Protein 6AHT (pdb70)

Structure (mmCIF, N/CA/C/O backbone):
data_6AHT
#
_entry.id   6AHT
#
_cell.length_a   47.242
_cell.length_b   73.442
_cell.length_c   73.729
_cell.angle_alpha   90.000
_cell.angle_beta   90.000
_cell.angle_gamma   90.000
#
_symmetry.space_group_name_H-M   'P 21 21 21'
#
loop_
_entity.id
_entity.type
_entity.pdbx_description
1 polymer 'Conserved hypothetical plasmid protein'
2 polymer 'Conserved hypothetical plasmid protein'
3 water water
#
loop_
_atom_site.group_PDB
_atom_site.id
_atom_site.type_symbol
_atom_site.label_atom_id
_atom_site.label_alt_id
_atom_site.label_comp_id
_atom_site.label_asym_id
_atom_site.label_entity_id
_atom_site.label_seq_id
_atom_site.pdbx_PDB_ins_code
_atom_site.Cartn_x
_atom_site.Cartn_y
_atom_site.Cartn_z
_atom_site.occupancy
_atom_site.B_iso_or_equiv
_atom_site.auth_seq_id
_atom_site.auth_comp_id
_atom_site.auth_asym_id
_atom_site.auth_atom_id
_atom_site.pdbx_PDB_model_num
ATOM 1 N N . LEU A 1 1 ? 5.652 27.397 40.449 1.00 44.31 1 LEU A N 1
ATOM 2 C CA . LEU A 1 1 ? 4.493 26.483 40.214 1.00 42.89 1 LEU A CA 1
ATOM 3 C C . LEU A 1 1 ? 4.344 26.155 38.726 1.00 39.62 1 LEU A C 1
ATOM 4 O O . LEU A 1 1 ? 4.225 24.983 38.367 1.00 40.90 1 LEU A O 1
ATOM 9 N N . SER A 1 2 ? 4.347 27.174 3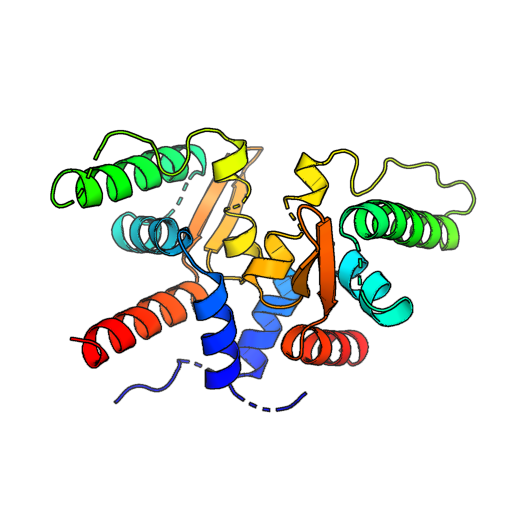7.869 1.00 34.09 2 SER A N 1
ATOM 10 C CA . SER A 1 2 ? 4.258 26.959 36.414 1.00 29.31 2 SER A CA 1
ATOM 11 C C . SER A 1 2 ? 5.117 27.942 35.678 1.00 24.45 2 SER A C 1
ATOM 12 O O . SER A 1 2 ? 4.973 29.155 35.839 1.00 23.83 2 SER A O 1
ATOM 15 N N . ASN A 1 3 ? 6.012 27.426 34.858 1.00 20.32 3 ASN A N 1
ATOM 16 C CA . ASN A 1 3 ? 6.883 28.295 34.081 1.00 18.17 3 ASN A CA 1
ATOM 17 C C . ASN A 1 3 ? 6.102 28.906 32.902 1.00 19.99 3 ASN A C 1
ATOM 18 O O . ASN A 1 3 ? 5.005 28.433 32.549 1.00 19.36 3 ASN A O 1
ATOM 23 N N . ILE A 1 4 ? 6.655 29.952 32.292 1.00 17.62 4 ILE A N 1
ATOM 24 C CA . ILE A 1 4 ? 6.028 30.521 31.120 1.00 14.08 4 ILE A CA 1
ATOM 25 C C . ILE A 1 4 ? 6.205 29.389 30.125 1.00 13.95 4 ILE A C 1
ATOM 26 O O . ILE A 1 4 ? 7.309 28.876 29.949 1.00 14.39 4 ILE A O 1
ATOM 31 N N . SER A 1 5 ? 5.113 29.000 29.486 1.00 13.07 5 SER A N 1
ATOM 32 C CA . SER A 1 5 ? 5.106 27.857 28.598 1.00 11.54 5 SER A CA 1
ATOM 33 C C . SER A 1 5 ? 5.680 27.976 27.201 1.00 11.03 5 SER A C 1
ATOM 34 O O . SER A 1 5 ? 5.458 27.083 26.382 1.00 12.37 5 SER A O 1
ATOM 45 N N . SER A 1 7 ? 9.399 29.347 25.106 1.00 10.82 7 SER A N 1
ATOM 46 C CA . SER A 1 7 ? 10.789 29.791 25.286 1.00 13.55 7 SER A CA 1
ATOM 47 C C . SER A 1 7 ? 10.99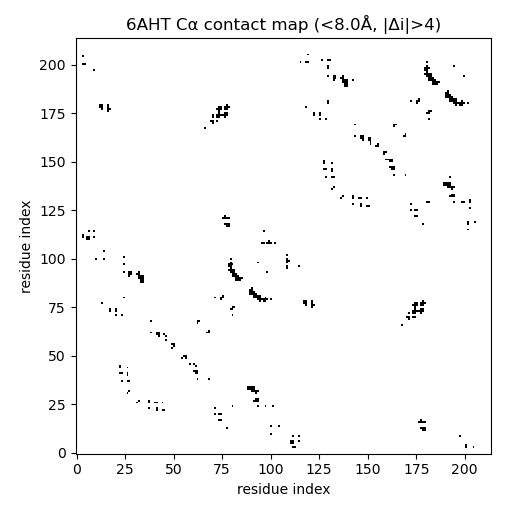3 31.199 24.736 1.00 15.43 7 SER A C 1
ATOM 48 O O . SER A 1 7 ? 10.141 31.711 24.000 1.00 14.92 7 SER A O 1
ATOM 51 N N . SER A 1 8 ? 12.116 31.823 25.091 1.00 15.21 8 SER A N 1
ATOM 52 C CA . SER A 1 8 ? 12.385 33.163 24.599 1.00 16.43 8 SER A CA 1
ATOM 53 C C . SER A 1 8 ? 12.444 33.154 23.081 1.00 14.83 8 SER A C 1
ATOM 54 O O . SER A 1 8 ? 11.859 34.016 22.439 1.00 16.49 8 SER A O 1
ATOM 57 N N . SER A 1 9 ? 13.083 32.172 22.472 1.00 14.14 9 SER A N 1
ATOM 58 C CA . SER A 1 9 ? 13.124 32.200 21.018 1.00 15.98 9 SER A CA 1
ATOM 59 C C . SER A 1 9 ? 11.762 31.875 20.356 1.00 16.44 9 SER A C 1
ATOM 60 O O . SER A 1 9 ? 11.467 32.374 19.265 1.00 14.45 9 SER A O 1
ATOM 63 N N . GLU A 1 10 ? 10.931 31.063 21.007 1.00 12.73 10 GLU A N 1
ATOM 64 C CA . GLU A 1 10 ? 9.612 30.744 20.472 1.00 13.29 10 GLU A CA 1
ATOM 65 C C . GLU A 1 10 ? 8.783 32.025 20.503 1.00 12.07 10 GLU A C 1
ATOM 66 O O . GLU A 1 10 ? 7.999 32.273 19.592 1.00 11.78 10 GLU A O 1
ATOM 72 N N . ILE A 1 11 ? 8.938 32.827 21.552 1.00 10.19 11 ILE A N 1
ATOM 73 C CA . ILE A 1 11 ? 8.151 34.069 21.666 1.00 11.49 11 ILE A CA 1
ATOM 74 C C . ILE A 1 11 ? 8.650 35.067 20.642 1.00 12.00 11 ILE A C 1
ATOM 75 O O . ILE A 1 11 ? 7.864 35.722 19.969 1.00 10.11 11 ILE A O 1
ATOM 80 N N . ILE A 1 12 ? 9.971 35.182 20.542 1.00 13.57 12 ILE A N 1
ATOM 81 C CA . ILE A 1 12 ? 10.580 36.076 19.571 1.00 11.47 12 ILE A CA 1
ATOM 82 C C . ILE A 1 12 ? 10.100 35.675 18.181 1.00 11.88 12 ILE A C 1
ATOM 83 O O . ILE A 1 12 ? 9.823 36.536 17.368 1.00 10.79 12 ILE A O 1
ATOM 88 N N . ASP A 1 13 ? 10.007 34.366 17.895 1.00 13.44 13 ASP A N 1
ATOM 89 C CA . ASP A 1 13 ? 9.530 33.937 16.587 1.00 13.71 13 ASP A CA 1
ATOM 90 C C . ASP A 1 13 ? 8.110 34.433 16.329 1.00 13.64 13 ASP A C 1
ATOM 91 O O . ASP A 1 13 ? 7.793 34.821 15.219 1.00 13.20 13 ASP A O 1
ATOM 96 N N . VAL A 1 14 ? 7.245 34.394 17.337 1.00 9.52 14 VAL A N 1
ATOM 97 C CA . VAL A 1 14 ? 5.872 34.870 17.112 1.00 10.31 14 VAL A CA 1
ATOM 98 C C . VAL A 1 14 ? 5.872 36.373 16.779 1.00 11.17 14 VAL A C 1
ATOM 99 O O . VAL A 1 14 ? 5.144 36.821 15.897 1.00 9.71 14 VAL A O 1
ATOM 103 N N . LEU A 1 15 ? 6.681 37.138 17.506 1.00 9.11 15 LEU A N 1
ATOM 104 C CA . LEU A 1 15 ? 6.784 38.581 17.273 1.00 13.12 15 LEU A CA 1
ATOM 105 C C . LEU A 1 15 ? 7.369 38.844 15.868 1.00 13.23 15 LEU A C 1
ATOM 106 O O . LEU A 1 15 ? 6.893 39.723 15.143 1.00 13.89 15 LEU A O 1
ATOM 111 N N . CYS A 1 16 ? 8.388 38.085 15.478 1.00 13.53 16 CYS A N 1
ATOM 112 C CA . CYS A 1 16 ? 8.928 38.231 14.124 1.00 15.16 16 CYS A CA 1
ATOM 113 C C . CYS A 1 16 ? 7.882 37.912 13.063 1.00 14.58 16 CYS A C 1
ATOM 114 O O . CYS A 1 16 ? 7.798 38.597 12.079 1.00 12.07 16 CYS A O 1
ATOM 117 N N . GLU A 1 17 ? 7.100 36.853 13.255 1.00 14.60 17 GLU A N 1
ATOM 118 C CA . GLU A 1 17 ? 6.074 36.489 12.278 1.00 15.27 17 GLU A CA 1
ATOM 119 C C . GLU A 1 17 ? 4.932 37.504 12.132 1.00 13.93 17 GLU A C 1
ATOM 120 O O . GLU A 1 17 ? 4.282 37.556 11.096 1.00 12.51 17 GLU A O 1
ATOM 126 N N . ASN A 1 18 ? 4.653 38.293 13.158 1.00 11.72 18 ASN A N 1
ATOM 127 C CA . ASN A 1 18 ? 3.575 39.267 13.016 1.00 13.37 18 ASN A CA 1
ATOM 128 C C . ASN A 1 18 ? 4.072 40.695 12.825 1.00 13.64 18 ASN A C 1
ATOM 129 O O . ASN A 1 18 ? 3.269 41.630 12.827 1.00 14.84 18 ASN A O 1
ATOM 134 N N . LEU A 1 19 ? 5.383 40.866 12.646 1.00 12.46 19 LEU A N 1
ATOM 135 C CA . LEU A 1 19 ? 5.964 42.198 12.472 1.00 12.11 19 LEU A CA 1
ATOM 136 C C . LEU A 1 19 ? 5.455 42.807 11.169 1.00 13.92 19 LEU A C 1
ATOM 137 O O . LEU A 1 19 ? 5.115 43.993 11.104 1.00 9.97 19 LEU A O 1
ATOM 142 N N . ASN A 1 20 ? 5.420 41.979 10.123 1.00 16.85 20 ASN A N 1
ATOM 143 C CA . ASN A 1 20 ? 4.933 42.410 8.820 1.00 16.66 20 ASN A CA 1
ATOM 144 C C . ASN A 1 20 ? 5.555 43.752 8.390 1.00 16.11 20 ASN A C 1
ATOM 145 O O . ASN A 1 20 ? 6.755 43.956 8.542 1.00 12.95 20 ASN A O 1
ATOM 150 N N . ASP A 1 21 ? 4.747 44.672 7.881 1.00 12.76 21 ASP A N 1
ATOM 151 C CA . ASP A 1 21 ? 5.295 45.940 7.429 1.00 13.39 21 ASP A CA 1
ATOM 152 C C . ASP A 1 21 ? 5.898 46.864 8.496 1.00 13.37 21 ASP A C 1
ATOM 153 O O . ASP A 1 21 ? 6.572 47.837 8.162 1.00 10.36 21 ASP A O 1
ATOM 158 N N . GLY A 1 22 ? 5.653 46.574 9.772 1.00 12.57 22 GLY A N 1
ATOM 159 C CA . GLY A 1 22 ? 6.203 47.404 10.837 1.00 8.36 22 GLY A CA 1
ATOM 160 C C . GLY A 1 22 ? 7.727 47.444 10.762 1.00 12.08 22 GLY A C 1
ATOM 161 O O . GLY A 1 22 ? 8.388 48.305 11.348 1.00 10.26 22 GLY A O 1
ATOM 162 N N . ILE A 1 23 ? 8.305 46.497 10.037 1.00 12.14 23 ILE A N 1
ATOM 163 C CA . ILE A 1 23 ? 9.745 46.488 9.899 1.00 10.54 23 ILE A CA 1
ATOM 164 C C . ILE A 1 23 ? 10.238 47.825 9.343 1.00 9.68 23 ILE A C 1
ATOM 165 O O . ILE A 1 23 ? 11.353 48.224 9.623 1.00 12.86 23 ILE A O 1
ATOM 170 N N . TRP A 1 24 ? 9.423 48.526 8.560 1.00 11.67 24 TRP A N 1
ATOM 171 C CA . TRP A 1 24 ? 9.845 49.830 8.027 1.00 9.84 24 TRP A CA 1
ATOM 172 C C . TRP A 1 24 ? 10.073 50.880 9.121 1.00 12.88 24 TRP A C 1
ATOM 173 O O . TRP A 1 24 ? 11.008 51.663 9.059 1.00 11.59 24 TRP A O 1
ATOM 184 N N . ALA A 1 25 ? 9.214 50.905 10.131 1.00 12.35 25 ALA A N 1
ATOM 185 C CA . ALA A 1 25 ? 9.384 51.848 11.218 1.00 10.07 25 ALA A CA 1
ATOM 186 C C . ALA A 1 25 ? 10.638 51.476 11.974 1.00 12.40 25 ALA A C 1
ATOM 187 O O . ALA A 1 25 ? 11.393 52.347 12.430 1.00 14.77 25 ALA A O 1
ATOM 189 N N . LEU A 1 26 ? 10.881 50.181 12.126 1.00 10.15 26 LEU A N 1
ATOM 190 C CA . LEU A 1 26 ? 12.083 49.788 12.832 1.00 12.15 26 LEU A CA 1
ATOM 191 C C . LEU A 1 26 ? 13.360 50.219 12.072 1.00 12.23 26 LEU A C 1
ATOM 192 O O . LEU A 1 26 ? 14.314 50.695 12.686 1.00 10.99 26 LEU A O 1
ATOM 197 N N . ARG A 1 27 ? 13.379 50.009 10.752 1.00 12.55 27 ARG A N 1
ATOM 198 C CA . ARG A 1 27 ? 14.559 50.382 9.953 1.00 12.31 27 ARG A CA 1
ATOM 199 C C . ARG A 1 27 ? 14.819 51.872 10.050 1.00 11.57 27 ARG A C 1
ATOM 200 O O . ARG A 1 27 ? 15.967 52.293 10.206 1.00 14.23 27 ARG A O 1
ATOM 208 N N . VAL A 1 28 ? 13.753 52.669 9.959 1.00 10.59 28 VAL A N 1
ATOM 209 C CA . VAL A 1 28 ? 13.880 54.120 10.060 1.00 12.48 28 VAL A CA 1
ATOM 210 C C . VAL A 1 28 ? 14.476 54.530 11.409 1.00 15.62 28 VAL A C 1
ATOM 211 O O . VAL A 1 28 ? 15.511 55.223 11.462 1.00 11.94 28 VAL A O 1
ATOM 215 N N . LEU A 1 29 ? 13.820 54.111 12.495 1.00 15.77 29 LEU A N 1
ATOM 216 C CA . LEU A 1 29 ? 14.287 54.462 13.835 1.00 14.54 29 LEU A CA 1
ATOM 217 C C . LEU A 1 29 ? 15.703 53.933 14.084 1.00 15.82 29 LEU A C 1
ATOM 218 O O . LEU A 1 29 ? 16.529 54.629 14.661 1.00 13.47 29 LEU A O 1
ATOM 223 N N . TYR A 1 30 ? 16.001 52.724 13.620 1.00 18.05 30 TYR A N 1
ATOM 224 C CA . TYR A 1 30 ? 17.341 52.181 13.833 1.00 18.69 30 TYR A CA 1
ATOM 225 C C . TYR A 1 30 ? 18.407 53.010 13.081 1.00 18.59 30 TYR A C 1
ATOM 226 O O . TYR A 1 30 ? 19.460 53.310 13.634 1.00 18.34 30 TYR A O 1
ATOM 235 N N . ALA A 1 31 ? 18.126 53.403 11.842 1.00 16.84 31 ALA A N 1
ATOM 236 C CA . ALA A 1 31 ? 19.089 54.191 11.050 1.00 14.69 31 ALA A CA 1
ATOM 237 C C . ALA A 1 31 ? 19.121 55.677 11.384 1.00 18.96 31 ALA A C 1
ATOM 238 O O . ALA A 1 31 ? 20.193 56.278 11.449 1.00 19.17 31 ALA A O 1
ATOM 240 N N . GLU A 1 32 ? 17.955 56.283 11.590 1.00 16.97 32 GLU A N 1
ATOM 241 C CA . GLU A 1 32 ? 17.893 57.710 11.858 1.00 16.21 32 GLU A CA 1
ATOM 242 C C . GLU A 1 32 ? 17.863 58.091 13.330 1.00 16.88 32 GLU A C 1
ATOM 243 O O . GLU A 1 32 ? 18.097 59.253 13.664 1.00 18.75 32 GLU A O 1
ATOM 249 N N . GLY A 1 33 ? 17.579 57.143 14.217 1.00 14.73 33 GLY A N 1
ATOM 250 C CA . GLY A 1 33 ? 17.507 57.504 15.631 1.00 15.30 33 GLY A CA 1
ATOM 251 C C . GLY A 1 33 ? 16.082 57.927 15.988 1.00 17.07 33 GLY A C 1
ATOM 252 O O . GLY A 1 33 ? 15.167 57.889 15.157 1.00 15.42 33 GLY A O 1
ATOM 253 N N . ALA A 1 34 ? 15.901 58.362 17.222 1.00 17.13 34 ALA A N 1
ATOM 254 C CA . ALA A 1 34 ? 14.591 58.766 17.726 1.00 15.40 34 ALA A CA 1
ATOM 255 C C . ALA A 1 34 ? 13.992 59.865 16.876 1.00 15.38 34 ALA A C 1
ATOM 256 O O . ALA A 1 34 ? 14.683 60.779 16.416 1.00 15.13 34 ALA A O 1
ATOM 266 N N . ASN A 1 36 ? 10.053 62.173 15.931 1.00 14.35 36 ASN A N 1
ATOM 267 C CA . ASN A 1 36 ? 8.678 62.637 16.117 1.00 14.57 36 ASN A CA 1
ATOM 268 C C . ASN A 1 36 ? 7.805 61.673 15.274 1.00 13.58 36 ASN A C 1
ATOM 269 O O . ASN A 1 36 ? 8.195 61.327 14.163 1.00 10.72 36 ASN A O 1
ATOM 274 N N . LYS A 1 37 ? 6.638 61.269 15.772 1.00 10.63 37 LYS A N 1
ATOM 275 C CA . LYS A 1 37 ? 5.738 60.380 15.029 1.00 9.93 37 LYS A CA 1
ATOM 276 C C . LYS A 1 37 ? 5.404 60.943 13.635 1.00 11.50 37 LYS A C 1
ATOM 277 O O . LYS A 1 37 ? 5.269 60.191 12.672 1.00 9.82 37 LYS A O 1
ATOM 283 N N . GLU A 1 38 ? 5.282 62.263 13.535 1.00 12.01 38 GLU A N 1
ATOM 284 C CA . GLU A 1 38 ? 4.913 62.893 12.273 1.00 11.43 38 GLU A CA 1
ATOM 285 C C . GLU A 1 38 ? 5.988 62.719 11.231 1.00 11.73 38 GLU A C 1
ATOM 286 O O . GLU A 1 38 ? 5.702 62.457 10.072 1.00 11.02 38 GLU A O 1
ATOM 292 N N . LYS A 1 39 ? 7.224 62.883 11.652 1.00 10.81 39 LYS A N 1
ATOM 293 C CA . LYS A 1 39 ? 8.347 62.730 10.748 1.00 13.36 39 LYS A CA 1
ATOM 294 C C . LYS A 1 39 ? 8.544 61.221 10.474 1.00 11.9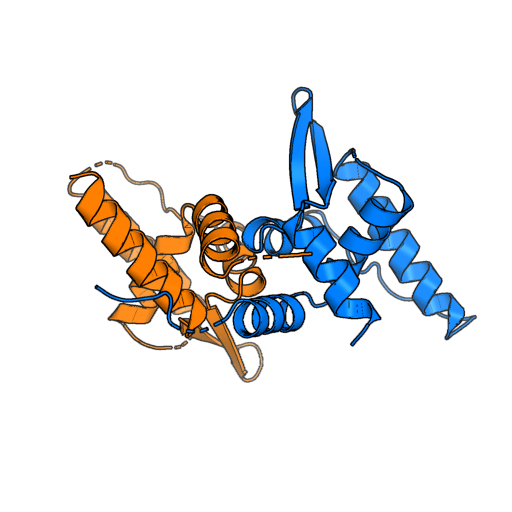4 39 LYS A C 1
ATOM 295 O O . LYS A 1 39 ? 8.908 60.831 9.372 1.00 13.82 39 LYS A O 1
ATOM 301 N N . LEU A 1 40 ? 8.318 60.376 11.488 1.00 13.28 40 LEU A N 1
ATOM 302 C CA . LEU A 1 40 ? 8.450 58.943 11.294 1.00 9.82 40 LEU A CA 1
ATOM 303 C C . LEU A 1 40 ? 7.464 58.531 10.196 1.00 10.15 40 LEU A C 1
ATOM 304 O O . LEU A 1 40 ? 7.809 57.738 9.348 1.00 9.98 40 LEU A O 1
ATOM 309 N N . TRP A 1 41 ? 6.246 59.079 10.213 1.00 10.33 41 TRP A N 1
ATOM 310 C CA . TRP A 1 41 ? 5.228 58.806 9.171 1.00 8.77 41 TRP A CA 1
ATOM 311 C C . TRP A 1 41 ? 5.865 59.057 7.775 1.00 11.03 41 TRP A C 1
ATOM 312 O O . TRP A 1 41 ? 5.835 58.184 6.904 1.00 10.25 41 TRP A O 1
ATOM 323 N N . ASP A 1 42 ? 6.452 60.234 7.580 1.00 9.20 42 ASP A N 1
ATOM 324 C CA . ASP A 1 42 ? 7.069 60.566 6.300 1.00 12.91 42 ASP A CA 1
ATOM 325 C C . ASP A 1 42 ? 8.232 59.665 5.930 1.00 11.02 42 ASP A C 1
ATOM 326 O O . ASP A 1 42 ? 8.325 59.224 4.798 1.00 15.96 42 ASP A O 1
ATOM 331 N N . TYR A 1 43 ? 9.130 59.407 6.873 1.00 12.43 43 TYR A N 1
ATOM 332 C CA . TYR A 1 43 ? 10.289 58.571 6.606 1.00 12.23 43 TYR A CA 1
ATOM 333 C C . TYR A 1 43 ? 9.927 57.138 6.269 1.00 14.46 43 TYR A C 1
ATOM 334 O O . TYR A 1 43 ? 10.597 56.511 5.435 1.00 10.81 43 TYR A O 1
ATOM 343 N N . ILE A 1 44 ? 8.891 56.613 6.928 1.00 10.50 44 ILE A N 1
ATOM 344 C CA . ILE A 1 44 ? 8.460 55.243 6.633 1.00 11.49 44 ILE A CA 1
ATOM 345 C C . ILE A 1 44 ? 7.979 55.229 5.197 1.00 12.09 44 ILE A C 1
ATOM 346 O O . ILE A 1 44 ? 8.303 54.310 4.448 1.00 9.42 44 ILE A O 1
ATOM 351 N N . ASN A 1 45 ? 7.204 56.232 4.790 1.00 11.58 45 ASN A N 1
ATOM 352 C CA . ASN A 1 45 ? 6.759 56.238 3.396 1.00 13.30 45 ASN A CA 1
ATOM 353 C C . ASN A 1 45 ? 7.945 56.360 2.421 1.00 11.87 45 ASN A C 1
ATOM 354 O O . ASN A 1 45 ? 7.967 55.690 1.382 1.00 9.14 45 ASN A O 1
ATOM 359 N N . GLN A 1 46 ? 8.954 57.145 2.792 1.00 12.31 46 GLN A N 1
ATOM 360 C CA . GLN A 1 46 ? 10.113 57.353 1.912 1.00 14.14 46 GLN A CA 1
ATOM 361 C C . GLN A 1 46 ? 11.012 56.105 1.839 1.00 10.72 46 GLN A C 1
ATOM 362 O O . GLN A 1 46 ? 11.466 55.727 0.766 1.00 11.80 46 GLN A O 1
ATOM 368 N N . TYR A 1 47 ? 11.278 55.482 2.980 1.00 10.49 47 TYR A N 1
ATOM 369 C CA . TYR A 1 47 ? 12.099 54.262 3.018 1.00 10.95 47 TYR A CA 1
ATOM 370 C C . TYR A 1 47 ? 11.458 53.153 2.183 1.00 11.00 47 TYR A C 1
ATOM 371 O O . TYR A 1 47 ? 12.113 52.495 1.371 1.00 11.81 47 TYR A O 1
ATOM 380 N N . HIS A 1 48 ? 10.172 52.940 2.392 1.00 11.27 48 HIS A N 1
ATOM 381 C CA . HIS A 1 48 ? 9.483 51.887 1.681 1.00 13.43 48 HIS A CA 1
ATOM 382 C C . HIS A 1 48 ? 9.491 52.204 0.207 1.00 13.62 48 HIS A C 1
ATOM 383 O O . HIS A 1 48 ? 9.813 51.362 -0.601 1.00 12.95 48 HIS A O 1
ATOM 390 N N . LYS A 1 49 ? 9.163 53.442 -0.135 1.00 14.45 49 LYS A N 1
ATOM 391 C CA . LYS A 1 49 ? 9.141 53.865 -1.523 1.00 14.99 49 LYS A CA 1
ATOM 392 C C . LYS A 1 49 ? 10.485 53.629 -2.218 1.00 15.45 49 LYS A C 1
ATOM 393 O O . LYS A 1 49 ? 10.522 53.064 -3.326 1.00 11.11 49 LYS A O 1
ATOM 399 N N . ASP A 1 50 ? 11.579 54.050 -1.579 1.00 13.16 50 ASP A N 1
ATOM 400 C CA . ASP A 1 50 ? 12.881 53.870 -2.190 1.00 13.47 50 ASP A CA 1
ATOM 401 C C . ASP A 1 50 ? 13.271 52.424 -2.339 1.00 14.43 50 ASP A C 1
ATOM 402 O O . ASP A 1 50 ? 13.924 52.062 -3.307 1.00 12.40 50 ASP A O 1
ATOM 407 N N . TYR A 1 51 ? 12.871 51.591 -1.389 1.00 14.30 51 TYR A N 1
ATOM 408 C CA . TYR A 1 51 ? 13.212 50.175 -1.468 1.00 13.52 51 TYR A CA 1
ATOM 409 C C . TYR A 1 51 ? 12.472 49.537 -2.660 1.00 11.84 51 TYR A C 1
ATOM 410 O O . TYR A 1 51 ? 13.014 48.664 -3.338 1.00 13.46 51 TYR A O 1
ATOM 419 N N . GLN A 1 52 ? 11.242 49.970 -2.922 1.00 11.12 52 GLN A N 1
ATOM 420 C CA . GLN A 1 52 ? 10.497 49.436 -4.069 1.00 12.79 52 GLN A CA 1
ATOM 421 C C . GLN A 1 52 ? 11.205 49.892 -5.352 1.00 11.66 52 GLN A C 1
ATOM 422 O O . GLN A 1 52 ? 11.337 49.122 -6.311 1.00 13.40 52 GLN A O 1
ATOM 428 N N . ILE A 1 53 ? 11.670 51.139 -5.353 1.00 10.60 53 ILE A N 1
ATOM 429 C CA . ILE A 1 53 ? 12.329 51.697 -6.543 1.00 10.82 53 ILE A CA 1
ATOM 430 C C . ILE A 1 53 ? 13.664 51.005 -6.834 1.00 11.98 53 ILE A C 1
ATOM 431 O O . ILE A 1 53 ? 14.081 50.918 -7.975 1.00 12.48 53 ILE A O 1
ATOM 436 N N . GLU A 1 54 ? 14.331 50.523 -5.798 1.00 12.09 54 GLU A N 1
ATOM 437 C CA . GLU A 1 54 ? 15.591 49.808 -5.996 1.00 14.17 54 GLU A CA 1
ATOM 438 C C . GLU A 1 54 ? 15.386 48.567 -6.860 1.00 12.96 54 GLU A C 1
ATOM 439 O O . GLU A 1 54 ? 16.303 48.125 -7.524 1.00 12.71 54 GLU A O 1
ATOM 445 N N . ASN A 1 55 ? 14.189 47.987 -6.792 1.00 13.52 55 ASN A N 1
ATOM 446 C CA . ASN A 1 55 ? 13.871 46.772 -7.542 1.00 13.12 55 ASN A CA 1
ATOM 447 C C . ASN A 1 55 ? 13.150 47.061 -8.850 1.00 12.98 55 ASN A C 1
ATOM 448 O O . ASN A 1 55 ? 13.357 46.365 -9.834 1.00 15.84 55 ASN A O 1
ATOM 453 N N . GLU A 1 56 ? 12.306 48.085 -8.856 1.00 12.83 56 GLU A N 1
ATOM 454 C CA . GLU A 1 56 ? 11.567 48.468 -10.055 1.00 16.14 56 GLU A CA 1
ATOM 455 C C . GLU A 1 56 ? 11.852 49.917 -10.271 1.00 17.25 56 GLU A C 1
ATOM 456 O O . GLU A 1 56 ? 11.152 50.773 -9.714 1.00 16.38 56 GLU A O 1
ATOM 462 N N . LYS A 1 57 ? 12.847 50.213 -11.095 1.00 16.37 57 LYS A N 1
ATOM 463 C CA . LYS A 1 57 ? 13.189 51.605 -11.270 1.00 18.18 57 LYS A CA 1
ATOM 464 C C . LYS A 1 57 ? 12.024 52.461 -11.767 1.00 19.48 57 LYS A C 1
ATOM 465 O O . LYS A 1 57 ? 12.027 53.663 -11.524 1.00 20.95 57 LYS A O 1
ATOM 471 N N . ASP A 1 58 ? 11.017 51.884 -12.431 1.00 20.28 58 ASP A N 1
ATOM 472 C CA . ASP A 1 58 ? 9.875 52.725 -12.842 1.00 25.54 58 ASP A CA 1
ATOM 473 C C . ASP A 1 58 ? 8.664 52.535 -11.944 1.00 22.70 58 ASP A C 1
ATOM 474 O O . ASP A 1 58 ? 7.536 52.770 -12.340 1.00 23.11 58 ASP A O 1
ATOM 479 N N . TYR A 1 59 ? 8.917 52.082 -10.726 1.00 22.83 59 TYR A N 1
ATOM 480 C CA . TYR A 1 59 ? 7.877 51.870 -9.732 1.00 23.93 59 TYR A CA 1
ATOM 481 C C . TYR A 1 59 ? 7.156 53.168 -9.447 1.00 24.21 59 TYR A C 1
ATOM 482 O O . TYR A 1 59 ? 7.788 54.216 -9.367 1.00 22.25 59 TYR A O 1
ATOM 491 N N . GLU A 1 60 ? 5.856 53.088 -9.216 1.00 26.52 60 GLU A N 1
ATOM 492 C CA . GLU A 1 60 ? 5.089 54.273 -8.871 1.00 32.39 60 GLU A CA 1
ATOM 493 C C . GLU A 1 60 ? 3.881 53.848 -8.058 1.00 32.98 60 GLU A C 1
ATOM 494 O O . GLU A 1 60 ? 2.757 54.087 -8.469 1.00 39.55 60 GLU A O 1
ATOM 500 N N . GLY A 1 61 ? 4.089 53.235 -6.901 1.00 33.20 61 GLY A N 1
ATOM 501 C CA . GLY A 1 61 ? 2.951 52.790 -6.110 1.00 30.29 61 GLY A CA 1
ATOM 502 C C . GLY A 1 61 ? 2.454 53.711 -5.005 1.00 29.77 61 GLY A C 1
ATOM 503 O O . GLY A 1 61 ? 3.037 54.761 -4.734 1.00 28.65 61 GLY A O 1
ATOM 504 N N . LYS A 1 62 ? 1.370 53.299 -4.356 1.00 27.99 62 LYS A N 1
ATOM 505 C CA . LYS A 1 62 ? 0.780 54.077 -3.279 1.00 27.13 62 LYS A CA 1
ATOM 506 C C . LYS A 1 62 ? 1.634 54.026 -2.013 1.00 22.54 62 LYS A C 1
ATOM 507 O O . LYS A 1 62 ? 2.429 53.105 -1.834 1.00 20.57 62 LYS A O 1
ATOM 513 N N . LYS A 1 63 ? 1.469 55.035 -1.160 1.00 19.23 63 LYS A N 1
ATOM 514 C CA . LYS A 1 63 ? 2.209 55.123 0.098 1.00 20.32 63 LYS A CA 1
ATOM 515 C C . LYS A 1 63 ? 1.768 53.972 0.988 1.00 15.82 63 LYS A C 1
ATOM 516 O O . LYS A 1 63 ? 0.583 53.664 1.057 1.00 15.68 63 LYS A O 1
ATOM 522 N N . ILE A 1 64 ? 2.726 53.349 1.658 1.00 12.96 64 ILE A N 1
ATOM 523 C CA . ILE A 1 64 ? 2.424 52.243 2.547 1.00 12.20 64 ILE A CA 1
ATOM 524 C C . ILE A 1 64 ? 1.598 52.814 3.718 1.00 11.91 64 ILE A C 1
ATOM 525 O O . ILE A 1 64 ? 0.833 52.102 4.345 1.00 12.75 64 ILE A O 1
ATOM 530 N N . LEU A 1 65 ? 1.739 54.115 3.970 1.00 9.35 65 LEU A N 1
ATOM 531 C CA . LEU A 1 65 ? 0.963 54.796 5.012 1.00 9.32 65 LEU A CA 1
ATOM 532 C C . LEU A 1 65 ? 0.238 55.971 4.387 1.00 9.39 65 LEU A C 1
ATOM 533 O O . LEU A 1 65 ? 0.672 57.113 4.493 1.00 10.17 65 LEU A O 1
ATOM 538 N N . PRO A 1 66 ? -0.887 55.706 3.711 1.00 12.61 66 PRO A N 1
ATOM 539 C CA . PRO A 1 66 ? -1.669 56.766 3.054 1.00 13.09 66 PRO A CA 1
ATOM 540 C C . PRO A 1 66 ? -2.521 57.645 3.968 1.00 14.08 66 PRO A C 1
ATOM 541 O O . PRO A 1 66 ? -3.028 58.681 3.543 1.00 15.82 66 PRO A O 1
ATOM 545 N N . SER A 1 67 ? -2.686 57.237 5.217 1.00 12.15 67 SER A N 1
ATOM 546 C CA . SER A 1 67 ? -3.525 58.003 6.121 1.00 11.51 67 SER A CA 1
ATOM 547 C C . SER A 1 67 ? -3.000 57.948 7.536 1.00 9.93 67 SER A C 1
ATOM 548 O O . SER A 1 67 ? -2.220 57.095 7.865 1.00 7.49 67 SER A O 1
ATOM 551 N N . ARG A 1 68 ? -3.480 58.846 8.381 1.00 9.85 68 ARG A N 1
ATOM 552 C CA . ARG A 1 68 ? -3.076 58.815 9.764 1.00 8.70 68 ARG A CA 1
ATOM 553 C C . ARG A 1 68 ? -3.633 57.514 10.348 1.00 9.15 68 ARG A C 1
ATOM 554 O O . ARG A 1 68 ? -3.009 56.913 11.225 1.00 9.64 68 ARG A O 1
ATOM 562 N N . TYR A 1 69 ? -4.807 57.088 9.877 1.00 9.21 69 TYR A N 1
ATOM 563 C CA . TYR A 1 69 ? -5.423 55.831 10.337 1.00 10.31 69 TYR A CA 1
ATOM 564 C C . TYR A 1 69 ? -4.392 54.684 10.146 1.00 9.94 69 TYR A C 1
ATOM 565 O O . TYR A 1 69 ? -4.14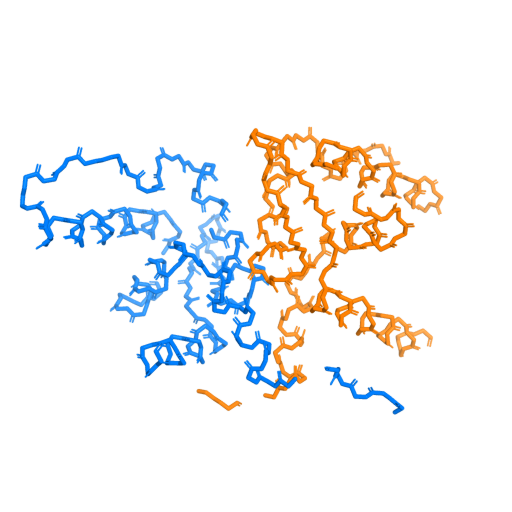1 53.893 11.057 1.00 9.55 69 TYR A O 1
ATOM 574 N N . ALA A 1 70 ? -3.816 54.594 8.950 1.00 8.19 70 ALA A N 1
ATOM 575 C CA . ALA A 1 70 ? -2.800 53.565 8.656 1.00 8.88 70 ALA A CA 1
ATOM 576 C C . ALA A 1 70 ? -1.562 53.734 9.555 1.00 8.29 70 ALA A C 1
ATOM 577 O O . ALA A 1 70 ? -1.004 52.751 10.045 1.00 7.26 70 ALA A O 1
ATOM 579 N N . LEU A 1 71 ? -1.124 54.977 9.759 1.00 9.70 71 LEU A N 1
ATOM 580 C CA . LEU A 1 71 ? 0.032 55.251 10.622 1.00 8.30 71 LEU A CA 1
ATOM 581 C C . LEU A 1 71 ? -0.265 54.772 12.034 1.00 11.21 71 LEU A C 1
ATOM 582 O O . LEU A 1 71 ? 0.564 54.124 12.655 1.00 11.14 71 LEU A O 1
ATOM 587 N N . ASP A 1 72 ? -1.451 55.107 12.541 1.00 9.15 72 ASP A N 1
ATOM 588 C CA . ASP A 1 72 ? -1.831 54.693 13.889 1.00 10.94 72 ASP A CA 1
ATOM 589 C C . ASP A 1 72 ? -1.917 53.178 14.053 1.00 9.29 72 ASP A C 1
ATOM 590 O O . ASP A 1 72 ? -1.633 52.648 15.134 1.00 8.18 72 ASP A O 1
ATOM 595 N N . ILE A 1 73 ? -2.345 52.490 12.997 1.00 8.22 73 ILE A N 1
ATOM 596 C CA . ILE A 1 73 ? -2.424 51.036 13.035 1.00 9.49 73 ILE A CA 1
ATOM 597 C C . ILE A 1 73 ? -0.993 50.462 13.049 1.00 8.30 73 ILE A C 1
ATOM 598 O O . ILE A 1 73 ? -0.689 49.553 13.806 1.00 7.49 73 ILE A O 1
ATOM 611 N N . THR A 1 75 ? 1.875 51.805 14.063 1.00 10.11 75 THR A N 1
ATOM 612 C CA . THR A 1 75 ? 2.562 52.039 15.327 1.00 11.17 75 THR A CA 1
ATOM 613 C C . THR A 1 75 ? 1.861 51.251 16.446 1.00 10.43 75 THR A C 1
ATOM 614 O O . THR A 1 75 ? 2.534 50.807 17.372 1.00 9.59 75 THR A O 1
ATOM 618 N N . ALA A 1 76 ? 0.532 51.074 16.355 1.00 7.79 76 ALA A N 1
ATOM 619 C CA . ALA A 1 76 ? -0.199 50.310 17.370 1.00 6.29 76 ALA A CA 1
ATOM 620 C C . ALA A 1 76 ? 0.361 48.882 17.430 1.00 9.02 76 ALA A C 1
ATOM 621 O O . ALA A 1 76 ? 0.613 48.348 18.519 1.00 9.69 76 ALA A O 1
ATOM 623 N N . ARG A 1 77 ? 0.559 48.260 16.264 1.00 9.95 77 ARG A N 1
ATOM 624 C CA . ARG A 1 77 ? 1.098 46.895 16.222 1.00 9.64 77 ARG A CA 1
ATOM 625 C C . ARG A 1 77 ? 2.495 46.820 16.884 1.00 9.19 77 ARG A C 1
ATOM 626 O O . ARG A 1 77 ? 2.768 45.864 17.614 1.00 9.91 77 ARG A O 1
ATOM 634 N N . LEU A 1 78 ? 3.347 47.822 16.623 1.00 8.81 78 LEU A N 1
ATOM 635 C CA . LEU A 1 78 ? 4.714 47.895 17.161 1.00 7.84 78 LEU A CA 1
ATOM 636 C C . LEU A 1 78 ? 4.705 48.244 18.636 1.00 10.36 78 LEU A C 1
ATOM 637 O O . LEU A 1 78 ? 5.548 47.754 19.405 1.00 12.87 78 LEU A O 1
ATOM 642 N N . GLU A 1 79 ? 3.781 49.111 19.051 1.00 8.14 79 GLU A N 1
ATOM 643 C CA . GLU A 1 79 ? 3.693 49.413 20.470 1.00 11.59 79 GLU A CA 1
ATOM 644 C C . GLU A 1 79 ? 3.193 48.201 21.254 1.00 12.49 79 GLU A C 1
ATOM 645 O O . GLU A 1 79 ? 3.741 47.881 22.318 1.00 11.71 79 GLU A O 1
ATOM 651 N N . GLY A 1 80 ? 2.150 47.539 20.745 1.00 10.32 80 GLY A N 1
ATOM 652 C CA . GLY A 1 80 ? 1.629 46.364 21.432 1.00 13.08 80 GLY A CA 1
ATOM 653 C C . GLY A 1 80 ? 2.705 45.280 21.576 1.00 13.80 80 GLY A C 1
ATOM 654 O O . GLY A 1 80 ? 2.784 44.602 22.596 1.00 14.68 80 GLY A O 1
ATOM 655 N N . ALA A 1 81 ?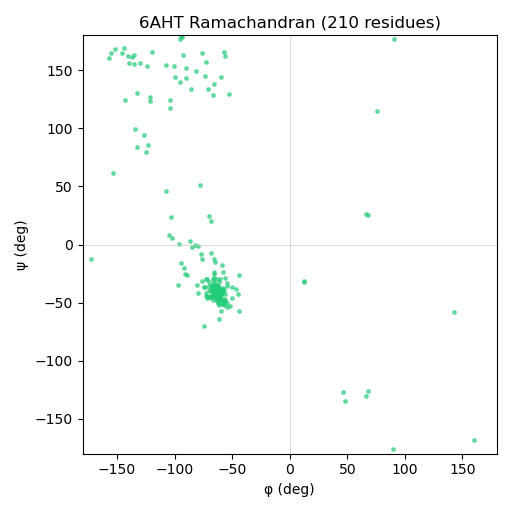 3.539 45.121 20.555 1.00 10.00 81 ALA A N 1
ATOM 656 C CA . ALA A 1 81 ? 4.596 44.137 20.586 1.00 10.50 81 ALA A CA 1
ATOM 657 C C . ALA A 1 81 ? 5.794 44.629 21.388 1.00 11.46 81 ALA A C 1
ATOM 658 O O . ALA A 1 81 ? 6.768 43.894 21.535 1.00 13.20 81 ALA A O 1
ATOM 660 N N . GLY A 1 82 ? 5.723 45.855 21.901 1.00 11.62 82 GLY A N 1
ATOM 661 C CA . GLY A 1 82 ? 6.810 46.392 22.708 1.00 11.31 82 GLY A CA 1
ATOM 662 C C . GLY A 1 82 ? 8.117 46.616 21.971 1.00 14.86 82 GLY A C 1
ATOM 663 O O . GLY A 1 82 ? 9.207 46.599 22.570 1.00 16.40 82 GLY A O 1
ATOM 664 N N . LEU A 1 83 ? 8.023 46.835 20.667 1.00 11.25 83 LEU A N 1
ATOM 665 C CA . LEU A 1 83 ? 9.212 47.035 19.839 1.00 13.40 83 LEU A CA 1
ATOM 666 C C . LEU A 1 83 ? 9.643 48.513 19.693 1.00 12.70 83 LEU A C 1
ATOM 667 O O . LEU A 1 83 ? 10.815 48.792 19.409 1.00 11.59 83 LEU A O 1
ATOM 672 N N . ILE A 1 84 ? 8.696 49.442 19.846 1.00 11.15 84 ILE A N 1
ATOM 673 C CA . ILE A 1 84 ? 8.998 50.866 19.799 1.00 10.28 84 ILE A CA 1
ATOM 674 C C . ILE A 1 84 ? 8.240 51.479 20.955 1.00 10.33 84 ILE A C 1
ATOM 675 O O . ILE A 1 84 ? 7.252 50.917 21.400 1.00 10.96 84 ILE A O 1
ATOM 680 N N . SER A 1 85 ? 8.709 52.616 21.452 1.00 8.91 85 SER A N 1
ATOM 681 C CA . SER A 1 85 ? 8.020 53.288 22.551 1.00 13.38 85 SER A CA 1
ATOM 682 C C . SER A 1 85 ? 8.156 54.770 22.288 1.00 12.76 85 SER A C 1
ATOM 683 O O . SER A 1 85 ? 8.917 55.188 21.402 1.00 12.47 85 SER A O 1
ATOM 686 N N . PHE A 1 86 ? 7.424 55.582 23.033 1.00 11.54 86 PHE A N 1
ATOM 687 C CA . PHE A 1 86 ? 7.519 57.008 22.788 1.00 11.96 86 PHE A CA 1
ATOM 688 C C . PHE A 1 86 ? 7.583 57.812 24.072 1.00 12.43 86 PHE A C 1
ATOM 689 O O . PHE A 1 86 ? 7.213 57.331 25.115 1.00 11.15 86 PHE A O 1
ATOM 697 N N . LYS A 1 87 ? 8.043 59.048 23.952 1.00 14.14 87 LYS A N 1
ATOM 698 C CA . LYS A 1 87 ? 8.100 59.991 25.059 1.00 16.95 87 LYS A CA 1
ATOM 699 C C . LYS A 1 87 ? 7.304 61.217 24.555 1.00 16.17 87 LYS A C 1
ATOM 700 O O . LYS A 1 87 ? 7.214 61.470 23.351 1.00 16.18 87 LYS A O 1
ATOM 706 N N . ALA A 1 88 ? 6.733 61.976 25.470 1.00 13.98 88 ALA A N 1
ATOM 707 C CA . ALA A 1 88 ? 5.946 63.119 25.093 1.00 14.18 88 ALA A CA 1
ATOM 708 C C . ALA A 1 88 ? 6.698 64.437 25.214 1.00 16.03 88 ALA A C 1
ATOM 709 O O . ALA A 1 88 ? 7.548 64.605 26.083 1.00 16.46 88 ALA A O 1
ATOM 711 N N . ILE A 1 89 ? 6.412 65.349 24.291 1.00 14.79 89 ILE A N 1
ATOM 712 C CA . ILE A 1 89 ? 6.953 66.697 24.338 1.00 16.60 89 ILE A CA 1
ATOM 713 C C . ILE A 1 89 ? 5.663 67.451 24.073 1.00 18.83 89 ILE A C 1
ATOM 714 O O . ILE A 1 89 ? 5.325 67.780 22.916 1.00 16.26 89 ILE A O 1
ATOM 719 N N . GLY A 1 90 ? 4.895 67.670 25.144 1.00 15.98 90 GLY A N 1
ATOM 720 C CA . GLY A 1 90 ? 3.613 68.328 24.951 1.00 15.93 90 GLY A CA 1
ATOM 721 C C . GLY A 1 90 ? 2.771 67.352 24.150 1.00 15.30 90 GLY A C 1
ATOM 722 O O . GLY A 1 90 ? 2.682 66.166 24.512 1.00 12.80 90 GLY A O 1
ATOM 723 N N . ARG A 1 91 ? 2.144 67.806 23.063 1.00 14.43 91 ARG A N 1
ATOM 724 C CA . ARG A 1 91 ? 1.315 66.896 22.287 1.00 14.16 91 ARG A CA 1
ATOM 725 C C . ARG A 1 91 ? 2.105 66.076 21.253 1.00 14.08 91 ARG A C 1
ATOM 726 O O . ARG A 1 91 ? 1.550 65.227 20.549 1.00 13.63 91 ARG A O 1
ATOM 734 N N . VAL A 1 92 ? 3.398 66.327 21.173 1.00 12.02 92 VAL A N 1
ATOM 735 C CA . VAL A 1 92 ? 4.268 65.608 20.233 1.00 11.20 92 VAL A CA 1
ATOM 736 C C . VAL A 1 92 ? 4.644 64.265 20.845 1.00 11.69 92 VAL A C 1
ATOM 737 O O . VAL A 1 92 ? 4.714 64.152 22.061 1.00 8.89 92 VAL A O 1
ATOM 741 N N . ARG A 1 93 ? 4.866 63.257 20.004 1.00 10.14 93 ARG A N 1
ATOM 742 C CA . ARG A 1 93 ? 5.303 61.949 20.485 1.00 10.75 93 ARG A CA 1
ATOM 743 C C . ARG A 1 93 ? 6.625 61.643 19.811 1.00 9.53 93 ARG A C 1
ATOM 744 O O . ARG A 1 93 ? 6.686 61.610 18.590 1.00 10.52 93 ARG A O 1
ATOM 752 N N . ILE A 1 94 ? 7.667 61.387 20.599 1.00 8.75 94 ILE A N 1
ATOM 753 C CA . ILE A 1 94 ? 8.987 61.062 20.053 1.00 11.89 94 ILE A CA 1
ATOM 754 C C . ILE A 1 94 ? 9.175 59.540 20.224 1.00 12.02 94 ILE A C 1
ATOM 755 O O . ILE A 1 94 ? 9.211 59.014 21.352 1.00 11.33 94 ILE A O 1
ATOM 760 N N . TYR A 1 95 ? 9.312 58.846 19.107 1.00 11.25 95 TYR A N 1
ATOM 761 C CA . TYR A 1 95 ? 9.464 57.404 19.126 1.00 9.83 95 TYR A CA 1
ATOM 762 C C . TYR A 1 95 ? 10.897 56.923 18.963 1.00 11.60 95 TYR A C 1
ATOM 763 O O . TYR A 1 95 ? 11.732 57.605 18.376 1.00 11.74 95 TYR A O 1
ATOM 772 N N . ASP A 1 96 ? 11.174 55.729 19.491 1.00 13.84 96 ASP A N 1
ATOM 773 C CA . ASP A 1 96 ? 12.481 55.084 19.318 1.00 13.08 96 ASP A CA 1
ATOM 774 C C . ASP A 1 96 ? 12.304 53.575 19.502 1.00 13.20 96 ASP A C 1
ATOM 775 O O . ASP A 1 96 ? 11.317 53.115 20.075 1.00 10.58 96 ASP A O 1
ATOM 780 N N . VAL A 1 97 ? 13.252 52.808 19.001 1.00 16.16 97 VAL A N 1
ATOM 781 C CA . VAL A 1 97 ? 13.226 51.345 19.155 1.00 17.17 97 VAL A CA 1
ATOM 782 C C . VAL A 1 97 ? 13.578 51.016 20.608 1.00 17.96 97 VAL A C 1
ATOM 783 O O . VAL A 1 97 ? 14.400 51.692 21.226 1.00 18.10 97 VAL A O 1
ATOM 787 N N . THR A 1 98 ? 12.958 49.966 21.137 1.00 17.04 98 THR A N 1
ATOM 788 C CA . THR A 1 98 ? 13.175 49.515 22.511 1.00 16.93 98 THR A CA 1
ATOM 789 C C . THR A 1 98 ? 14.236 48.412 22.542 1.00 15.43 98 THR A C 1
ATOM 790 O O . THR A 1 98 ? 14.743 47.992 21.508 1.00 17.38 98 THR A O 1
ATOM 794 N N . ASP A 1 99 ? 14.550 47.917 23.737 1.00 19.42 99 ASP A N 1
ATOM 795 C CA . ASP A 1 99 ? 15.521 46.832 23.823 1.00 20.48 99 ASP A CA 1
ATOM 796 C C . ASP A 1 99 ? 14.982 45.597 23.081 1.00 21.60 99 ASP A C 1
ATOM 797 O O . ASP A 1 99 ? 15.692 44.986 22.283 1.00 24.30 99 ASP A O 1
ATOM 802 N N . LEU A 1 100 ? 13.723 45.240 23.323 1.00 20.04 100 LEU A N 1
ATOM 803 C CA . LEU A 1 100 ? 13.142 44.086 22.630 1.00 16.92 100 LEU A CA 1
ATOM 804 C C . LEU A 1 100 ? 13.121 44.327 21.135 1.00 14.54 100 LEU A C 1
ATOM 805 O O . LEU A 1 100 ? 13.280 43.394 20.332 1.00 19.69 100 LEU A O 1
ATOM 810 N N . GLY A 1 101 ? 12.891 45.578 20.732 1.00 18.57 101 GLY A N 1
ATOM 811 C CA . GLY A 1 101 ? 12.862 45.910 19.312 1.00 13.07 101 GLY A CA 1
ATOM 812 C C . GLY A 1 101 ? 14.237 45.677 18.699 1.00 18.87 101 GLY A C 1
ATOM 813 O O . GLY A 1 101 ? 14.366 45.227 17.539 1.00 17.07 101 GLY A O 1
ATOM 814 N N . ASN A 1 102 ? 15.271 46.005 19.472 1.00 20.28 102 ASN A N 1
ATOM 815 C CA . ASN A 1 102 ? 16.659 45.802 19.017 1.00 25.54 102 ASN A CA 1
ATOM 816 C C . ASN A 1 102 ? 16.926 44.289 19.039 1.00 27.03 102 ASN A C 1
ATOM 817 O O . ASN A 1 102 ? 17.443 43.732 18.075 1.00 28.15 102 ASN A O 1
ATOM 822 N N . VAL A 1 103 ? 16.539 43.632 20.133 1.00 28.51 103 VAL A N 1
ATOM 823 C CA . VAL A 1 103 ? 16.699 42.183 20.229 1.00 30.82 103 VAL A CA 1
ATOM 824 C C . VAL A 1 103 ? 16.118 41.565 18.990 1.00 31.54 103 VAL A C 1
ATOM 825 O O . VAL A 1 103 ? 16.646 40.602 18.469 1.00 34.77 103 VAL A O 1
ATOM 829 N N . LEU A 1 104 ? 15.027 42.137 18.504 1.00 31.97 104 LEU A N 1
ATOM 830 C CA . LEU A 1 104 ? 14.362 41.606 17.327 1.00 28.85 104 LEU A CA 1
ATOM 831 C C . LEU A 1 104 ? 14.975 41.983 15.992 1.00 32.83 104 LEU A C 1
ATOM 832 O O . LEU A 1 104 ? 14.947 41.193 15.049 1.00 33.38 104 LEU A O 1
ATOM 837 N N . ILE A 1 105 ? 15.515 43.187 15.878 1.00 33.82 105 ILE A N 1
ATOM 838 C CA . ILE A 1 105 ? 16.120 43.561 14.617 1.00 36.80 105 ILE A CA 1
ATOM 839 C C . ILE A 1 105 ? 17.283 42.598 14.324 1.00 37.60 105 ILE A C 1
ATOM 840 O O . ILE A 1 105 ? 17.453 42.146 13.194 1.00 38.17 105 ILE A O 1
ATOM 845 N N . LYS A 1 106 ? 18.060 42.269 15.350 1.00 41.99 106 LYS A N 1
ATOM 846 C CA . LYS A 1 106 ? 19.193 41.360 15.189 1.00 46.65 106 LYS A CA 1
ATOM 847 C C . LYS A 1 106 ? 18.656 40.018 14.729 1.00 47.81 106 LYS A C 1
ATOM 848 O O . LYS A 1 106 ? 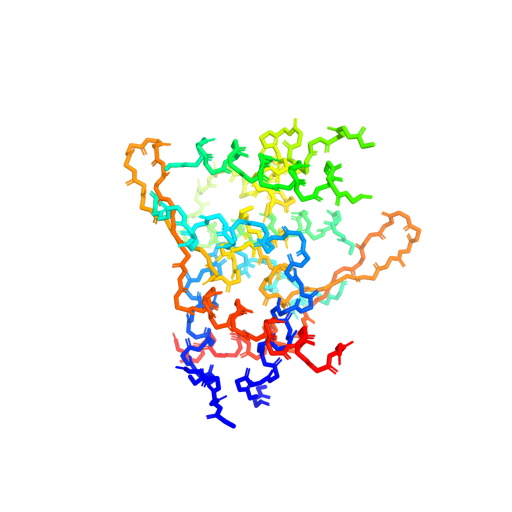18.934 39.564 13.617 1.00 48.73 106 LYS A O 1
ATOM 854 N N . GLU A 1 107 ? 17.862 39.408 15.600 1.00 49.75 107 GLU A N 1
ATOM 855 C CA . GLU A 1 107 ? 17.239 38.125 15.332 1.00 52.71 107 GLU A CA 1
ATOM 856 C C . GLU A 1 107 ? 16.655 38.049 13.920 1.00 53.92 107 GLU A C 1
ATOM 857 O O . GLU A 1 107 ? 16.543 36.969 13.348 1.00 54.46 107 GLU A O 1
ATOM 863 N N . LEU A 1 108 ? 16.300 39.194 13.350 1.00 55.63 108 LEU A N 1
ATOM 864 C CA . LEU A 1 108 ? 15.748 39.224 12.000 1.00 58.19 108 LEU A CA 1
ATOM 865 C C . LEU A 1 108 ? 16.817 38.988 10.939 1.00 61.60 108 LEU A C 1
ATOM 866 O O . LEU A 1 108 ? 16.840 37.942 10.295 1.00 63.51 108 LEU A O 1
ATOM 871 N N . GLU A 1 109 ? 17.700 39.967 10.760 1.00 65.28 109 GLU A N 1
ATOM 872 C CA . GLU A 1 109 ? 18.771 39.878 9.766 1.00 68.84 109 GLU A CA 1
ATOM 873 C C . GLU A 1 109 ? 19.462 38.519 9.753 1.00 71.44 109 GLU A C 1
ATOM 874 O O . GLU A 1 109 ? 19.511 37.839 8.723 1.00 71.11 109 GLU A O 1
ATOM 880 N N . LYS A 1 110 ? 19.998 38.144 10.909 1.00 75.12 110 LYS A N 1
ATOM 881 C CA . LYS A 1 110 ? 20.696 36.876 11.091 1.00 78.16 110 LYS A CA 1
ATOM 882 C C . LYS A 1 110 ? 19.939 35.710 10.470 1.00 79.90 110 LYS A C 1
ATOM 883 O O . LYS A 1 110 ? 20.537 34.835 9.830 1.00 81.21 110 LYS A O 1
ATOM 889 N N . ARG A 1 111 ? 18.625 35.702 10.669 1.00 80.52 111 ARG A N 1
ATOM 890 C CA . ARG A 1 111 ? 17.771 34.642 10.149 1.00 81.39 111 ARG A CA 1
ATOM 891 C C . ARG A 1 111 ? 17.079 35.097 8.865 1.00 81.12 111 ARG A C 1
ATOM 892 O O . ARG A 1 111 ? 15.844 34.927 8.770 1.00 81.05 111 ARG A O 1
ATOM 901 N N . ILE B 2 1 ? 20.453 41.796 22.413 1.00 58.06 4 ILE B N 1
ATOM 902 C CA . ILE B 2 1 ? 19.774 40.480 22.658 1.00 57.77 4 ILE B CA 1
ATOM 903 C C . ILE B 2 1 ? 19.844 40.077 24.143 1.00 56.04 4 ILE B C 1
ATOM 904 O O . ILE B 2 1 ? 20.122 40.912 25.016 1.00 54.88 4 ILE B O 1
ATOM 909 N N . SER B 2 2 ? 19.569 38.802 24.416 1.00 54.05 5 SER B N 1
ATOM 910 C CA . SER B 2 2 ? 19.602 38.255 25.770 1.00 51.05 5 SER B CA 1
ATOM 911 C C . SER B 2 2 ? 18.393 38.657 26.599 1.00 46.94 5 SER B C 1
ATOM 912 O O . SER B 2 2 ? 18.520 39.279 27.655 1.00 45.60 5 SER B O 1
ATOM 923 N N . SER B 2 4 ? 15.052 37.094 28.498 1.00 25.31 7 SER B N 1
ATOM 924 C CA . SER B 2 4 ? 14.386 35.881 28.979 1.00 21.88 7 SER B CA 1
ATOM 925 C C . SER B 2 4 ? 12.905 35.853 28.624 1.00 20.99 7 SER B C 1
ATOM 926 O O . SER B 2 4 ? 12.319 36.885 28.288 1.00 18.39 7 SER B O 1
ATOM 929 N N . SER B 2 5 ? 12.288 34.673 28.707 1.00 19.43 8 SER B N 1
ATOM 930 C CA . SER B 2 5 ? 10.865 34.588 28.420 1.00 17.14 8 SER B CA 1
ATOM 931 C C . SER B 2 5 ? 10.134 35.570 29.335 1.00 16.24 8 SER B C 1
ATOM 932 O O . SER B 2 5 ? 9.204 36.292 28.924 1.00 14.05 8 SER B O 1
ATOM 935 N N . SER B 2 6 ? 10.558 35.586 30.587 1.00 14.60 9 SER B N 1
ATOM 936 C CA . SER B 2 6 ? 9.946 36.454 31.570 1.00 18.09 9 SER B CA 1
ATOM 937 C C . SER B 2 6 ? 10.090 37.945 31.207 1.00 18.26 9 SER B C 1
ATOM 938 O O . SER B 2 6 ? 9.123 38.719 31.319 1.00 16.61 9 SER B O 1
ATOM 941 N N . GLU B 2 7 ? 11.276 38.344 30.752 1.00 15.34 10 GLU B N 1
ATOM 942 C CA . GLU B 2 7 ? 11.485 39.746 30.410 1.00 16.48 10 GLU B CA 1
ATOM 943 C C . GLU B 2 7 ? 10.605 40.130 29.225 1.00 15.70 10 GLU B C 1
ATOM 944 O O . GLU B 2 7 ? 10.022 41.205 29.190 1.00 13.54 10 GLU B O 1
ATOM 950 N N . ILE B 2 8 ? 10.510 39.240 28.254 1.00 13.12 11 ILE B N 1
ATOM 951 C CA . ILE B 2 8 ? 9.693 39.544 27.097 1.00 16.63 11 ILE B CA 1
ATOM 952 C C . ILE B 2 8 ? 8.230 39.631 27.492 1.00 13.78 11 ILE B C 1
ATOM 953 O O . ILE B 2 8 ? 7.562 40.607 27.139 1.00 16.24 11 ILE B O 1
ATOM 958 N N . ILE B 2 9 ? 7.740 38.643 28.246 1.00 11.80 12 ILE B N 1
ATOM 959 C CA . ILE B 2 9 ? 6.346 38.649 28.679 1.00 10.95 12 ILE B CA 1
ATOM 960 C C . ILE B 2 9 ? 6.024 39.923 29.487 1.00 12.77 12 ILE B C 1
ATOM 961 O O . ILE B 2 9 ? 4.915 40.480 29.389 1.00 11.99 12 ILE B O 1
ATOM 966 N N . ASP B 2 10 ? 6.975 40.387 30.303 1.00 16.16 13 ASP B N 1
ATOM 967 C CA . ASP B 2 10 ? 6.730 41.595 31.082 1.00 15.49 13 ASP B CA 1
ATOM 968 C C . ASP B 2 10 ? 6.444 42.734 30.117 1.00 13.19 13 ASP B C 1
ATOM 969 O O . ASP B 2 10 ? 5.532 43.538 30.327 1.00 15.52 13 ASP B O 1
ATOM 974 N N . VAL B 2 11 ? 7.234 42.809 29.060 1.00 12.95 14 VAL B N 1
ATOM 975 C CA . VAL B 2 11 ? 7.056 43.884 28.085 1.00 13.83 14 VAL B CA 1
ATOM 976 C C . VAL B 2 11 ? 5.697 43.742 27.404 1.00 12.54 14 VAL B C 1
ATOM 977 O O . VAL B 2 11 ? 5.009 44.724 27.179 1.00 12.96 14 VAL B O 1
ATOM 981 N N . LEU B 2 12 ? 5.295 42.524 27.072 1.00 11.85 15 LEU B N 1
ATOM 982 C CA . LEU B 2 12 ? 3.987 42.385 26.415 1.00 9.90 15 LEU B CA 1
ATOM 983 C C . LEU B 2 12 ? 2.849 42.757 27.380 1.00 15.33 15 LEU B C 1
ATOM 984 O O . LEU B 2 12 ? 1.842 43.423 26.999 1.00 13.59 15 LEU B O 1
ATOM 989 N N . CYS B 2 13 ? 3.007 42.360 28.641 1.00 16.50 16 CYS B N 1
ATOM 990 C CA . CYS B 2 13 ? 2.001 42.698 29.634 1.00 15.80 16 CYS B CA 1
ATOM 991 C C . CYS B 2 13 ? 1.900 44.174 29.831 1.00 14.41 16 CYS B C 1
ATOM 992 O O . CYS B 2 13 ? 0.801 44.680 29.938 1.00 14.38 16 CYS B O 1
ATOM 995 N N . GLU B 2 14 ? 3.033 44.875 29.867 1.00 14.84 17 GLU B N 1
ATOM 996 C CA . GLU B 2 14 ? 2.967 46.319 30.101 1.00 17.68 17 GLU B CA 1
ATOM 997 C C . GLU B 2 14 ? 2.271 47.060 28.962 1.00 15.58 17 GLU B C 1
ATOM 998 O O . GLU B 2 14 ? 1.663 48.098 29.170 1.00 15.73 17 GLU B O 1
ATOM 1004 N N . ASN B 2 15 ? 2.353 46.526 27.752 1.00 12.92 18 ASN B N 1
ATOM 1005 C CA . ASN B 2 15 ? 1.692 47.198 26.629 1.00 15.81 18 ASN B CA 1
ATOM 1006 C C . ASN B 2 15 ? 0.282 46.655 26.280 1.00 13.43 18 ASN B C 1
ATOM 1007 O O . ASN B 2 15 ? -0.367 47.168 25.391 1.00 14.91 18 ASN B O 1
ATOM 1012 N N . LEU B 2 16 ? -0.224 45.660 27.007 1.00 16.33 19 LEU B N 1
ATOM 1013 C CA . LEU B 2 16 ? -1.535 45.100 26.647 1.00 14.39 19 LEU B CA 1
ATOM 1014 C C . LEU B 2 16 ? -2.735 46.050 26.878 1.00 14.06 19 LEU B C 1
ATOM 1015 O O . LEU B 2 16 ? -3.634 46.184 26.029 1.00 13.73 19 LEU B O 1
ATOM 1020 N N . ASN B 2 17 ? -2.724 46.698 28.026 1.00 16.82 20 ASN B N 1
ATOM 1021 C CA . ASN B 2 17 ? -3.786 47.611 28.464 1.00 17.98 20 ASN B CA 1
ATOM 1022 C C . ASN B 2 17 ? -5.176 47.041 28.262 1.00 17.39 20 ASN B C 1
ATOM 1023 O O . ASN B 2 17 ? -5.457 45.925 28.711 1.00 19.46 20 ASN B O 1
ATOM 1028 N N . ASP B 2 18 ? -6.045 47.791 27.589 1.00 16.89 21 ASP B N 1
ATOM 1029 C CA . ASP B 2 18 ? -7.416 47.353 27.387 1.00 17.74 21 ASP B CA 1
ATOM 1030 C C . ASP B 2 18 ? -7.621 46.149 26.466 1.00 16.75 21 ASP B C 1
ATOM 1031 O O . ASP B 2 18 ? -8.741 45.636 26.390 1.00 15.89 21 ASP B O 1
ATOM 1036 N N . GLY B 2 19 ? -6.559 45.691 25.798 1.00 11.47 22 GLY B N 1
ATOM 1037 C CA . GLY B 2 19 ? -6.693 44.551 24.913 1.00 10.42 22 GLY B CA 1
ATOM 1038 C C . GLY B 2 19 ? -7.051 43.274 25.660 1.00 13.27 22 GLY B C 1
ATOM 1039 O O . GLY B 2 19 ? -7.479 42.287 25.064 1.00 10.59 22 GLY B O 1
ATOM 1040 N N . ILE B 2 20 ? -6.885 43.285 26.975 1.00 13.10 23 ILE B N 1
ATOM 1041 C CA . ILE B 2 20 ? -7.210 42.108 27.759 1.00 14.28 23 ILE B CA 1
ATOM 1042 C C . ILE B 2 20 ? -8.647 41.677 27.492 1.00 16.81 23 ILE B C 1
ATOM 1043 O O . ILE B 2 20 ? -8.933 40.473 27.480 1.00 14.18 23 ILE B O 1
ATOM 1048 N N . TRP B 2 21 ? -9.544 42.639 27.225 1.00 14.33 24 TRP B N 1
ATOM 1049 C CA . TRP B 2 21 ? -10.939 42.270 26.985 1.00 15.58 24 TRP B CA 1
ATOM 1050 C C . TRP B 2 21 ? -11.118 41.328 25.809 1.00 15.52 24 TRP B C 1
ATOM 1051 O O . TRP B 2 21 ? -11.941 40.425 25.868 1.00 17.26 24 TRP B O 1
ATOM 1062 N N . ALA B 2 22 ? -10.368 41.553 24.730 1.00 13.03 25 ALA B N 1
ATOM 1063 C CA . ALA B 2 22 ? -10.468 40.692 23.560 1.00 12.40 25 ALA B CA 1
ATOM 1064 C C . ALA B 2 22 ? -9.960 39.282 23.888 1.00 8.86 25 ALA B C 1
ATOM 1065 O O . ALA B 2 22 ? -10.518 38.293 23.429 1.00 11.07 25 ALA B O 1
ATOM 1067 N N . LEU B 2 23 ? -8.903 39.182 24.688 1.00 11.23 26 LEU B N 1
ATOM 1068 C CA . LEU B 2 23 ? -8.385 37.866 25.051 1.00 10.74 26 LEU B CA 1
ATOM 1069 C C . LEU B 2 23 ? -9.425 37.119 25.880 1.00 15.09 26 LEU B C 1
ATOM 1070 O O . LEU B 2 23 ? -9.660 35.925 25.669 1.00 13.95 26 LEU B O 1
ATOM 1075 N N . ARG B 2 24 ? -10.065 37.831 26.810 1.00 14.32 27 ARG B N 1
ATOM 1076 C CA . ARG B 2 24 ? -11.082 37.212 27.665 1.00 16.71 27 ARG B CA 1
ATOM 1077 C C . ARG B 2 24 ? -12.275 36.742 26.840 1.00 15.88 27 ARG B C 1
ATOM 1078 O O . ARG B 2 24 ? -12.799 35.652 27.056 1.00 15.11 27 ARG B O 1
ATOM 1086 N N . VAL B 2 25 ? -12.718 37.586 25.907 1.00 12.91 28 VAL B N 1
ATOM 1087 C CA . VAL B 2 25 ? -13.849 37.242 25.068 1.00 13.79 28 VAL B CA 1
ATOM 1088 C C . VAL B 2 25 ? -13.521 35.993 24.233 1.00 14.47 28 VAL B C 1
ATOM 1089 O O . VAL B 2 25 ? -14.285 35.021 24.181 1.00 14.47 28 VAL B O 1
ATOM 1093 N N . LEU B 2 26 ? -12.390 36.034 23.537 1.00 12.35 29 LEU B N 1
ATOM 1094 C CA . LEU B 2 26 ? -12.032 34.908 22.699 1.00 12.12 29 LEU B CA 1
ATOM 1095 C C . LEU B 2 26 ? -11.822 33.615 23.487 1.00 11.98 29 LEU B C 1
ATOM 1096 O O . LEU B 2 26 ? -12.222 32.544 23.053 1.00 11.20 29 LEU B O 1
ATOM 1101 N N . TYR B 2 27 ? -11.205 33.718 24.657 1.00 12.58 30 TYR B N 1
ATOM 1102 C CA . TYR B 2 27 ? -11.000 32.525 25.451 1.00 14.78 30 TYR B CA 1
ATOM 1103 C C . TYR B 2 27 ? -12.353 31.929 25.850 1.00 15.12 30 TYR B C 1
ATOM 1104 O O . TYR B 2 27 ? -12.577 30.735 25.676 1.00 15.90 30 TYR B O 1
ATOM 1113 N N . ALA B 2 28 ? -13.255 32.772 26.359 1.00 14.53 31 ALA B N 1
ATOM 1114 C CA . ALA B 2 28 ? -14.583 32.304 26.826 1.00 16.05 31 ALA B CA 1
ATOM 1115 C C . ALA B 2 28 ? -15.563 31.851 25.787 1.00 16.83 31 ALA B C 1
ATOM 1116 O O . ALA B 2 28 ? -16.219 30.819 25.967 1.00 17.04 31 ALA B O 1
ATOM 1118 N N . GLU B 2 29 ? -15.684 32.632 24.712 1.00 15.48 32 GLU B N 1
ATOM 1119 C CA . GLU B 2 29 ? -16.655 32.370 23.649 1.00 15.16 32 GLU B CA 1
ATOM 1120 C C . GLU B 2 29 ? -16.166 31.537 22.486 1.00 16.76 32 GLU B C 1
ATOM 1121 O O . GLU B 2 29 ? -16.977 30.984 21.738 1.00 15.96 32 GLU B O 1
ATOM 1127 N N . GLY B 2 30 ? -14.846 31.466 22.317 1.00 13.76 33 GLY B N 1
ATOM 1128 C CA . GLY B 2 30 ? -14.299 30.700 21.213 1.00 16.15 33 GLY B CA 1
ATOM 1129 C C . GLY B 2 30 ? -14.122 31.577 19.984 1.00 13.86 33 GLY B C 1
ATOM 1130 O O . GLY B 2 30 ? -14.511 32.748 19.985 1.00 15.32 33 GLY B O 1
ATOM 1131 N N . ALA B 2 31 ? -13.569 31.020 18.923 1.00 12.90 34 ALA B N 1
ATOM 1132 C CA . ALA B 2 31 ? -13.327 31.798 17.723 1.00 15.03 34 ALA B CA 1
ATOM 1133 C C . ALA B 2 31 ? -14.594 32.455 17.172 1.00 18.05 34 ALA B C 1
ATOM 1134 O O . ALA B 2 31 ? -15.675 31.863 17.193 1.00 15.24 34 ALA B O 1
ATOM 1144 N N . ASN B 2 33 ? -16.027 35.899 14.237 1.00 15.16 36 ASN B N 1
ATOM 1145 C CA . ASN B 2 33 ? -15.640 36.911 13.262 1.00 17.35 36 ASN B CA 1
ATOM 1146 C C . ASN B 2 33 ? -15.406 38.272 13.940 1.00 15.91 36 ASN B C 1
ATOM 1147 O O . ASN B 2 33 ? -15.833 38.509 15.083 1.00 13.85 36 ASN B O 1
ATOM 1152 N N . LYS B 2 34 ? -14.719 39.173 13.235 1.00 16.37 37 LYS B N 1
ATOM 1153 C CA . LYS B 2 34 ? -14.371 40.446 13.838 1.00 14.69 37 LYS B CA 1
ATOM 1154 C C . LYS B 2 34 ? -15.522 41.340 14.282 1.00 13.72 37 LYS B C 1
ATOM 1155 O O . LYS B 2 34 ? -15.375 42.093 15.239 1.00 12.29 37 LYS B O 1
ATOM 1161 N N . GLU B 2 35 ? -16.646 41.290 13.582 1.00 14.02 38 GLU B N 1
ATOM 1162 C CA . GLU B 2 35 ? -17.789 42.131 13.948 1.00 15.17 38 GLU B CA 1
ATOM 1163 C C . GLU B 2 35 ? -18.375 41.678 15.273 1.00 15.91 38 GLU B C 1
ATOM 1164 O O . GLU B 2 35 ? -18.734 42.494 16.131 1.00 17.51 38 GLU B O 1
ATOM 1170 N N . LYS B 2 36 ? -18.450 40.367 15.461 1.00 17.54 39 LYS B N 1
ATOM 1171 C CA . LYS B 2 36 ? -18.982 39.829 16.714 1.00 20.13 39 LYS B CA 1
ATOM 1172 C C . LYS B 2 36 ? -18.026 40.128 17.875 1.00 16.99 39 LYS B C 1
ATOM 1173 O O . LYS B 2 36 ? -18.464 40.448 18.975 1.00 16.28 39 LYS B O 1
ATOM 1179 N N . LEU B 2 37 ? -16.719 40.013 17.628 1.00 15.07 40 LEU B N 1
ATOM 1180 C CA . LEU B 2 37 ? -15.6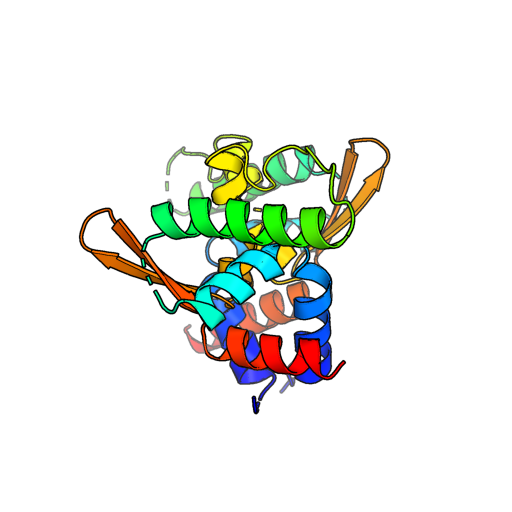93 40.322 18.628 1.00 15.27 40 LEU B CA 1
ATOM 1181 C C . LEU B 2 37 ? -15.902 41.770 19.101 1.00 13.64 40 LEU B C 1
ATOM 1182 O O . LEU B 2 37 ? -15.856 42.078 20.280 1.00 16.69 40 LEU B O 1
ATOM 1187 N N . TRP B 2 38 ? -16.094 42.673 18.156 1.00 16.10 41 TRP B N 1
ATOM 1188 C CA . TRP B 2 38 ? -16.325 44.070 18.507 1.00 16.35 41 TRP B CA 1
ATOM 1189 C C . TRP B 2 38 ? -17.517 44.169 19.503 1.00 18.45 41 TRP B C 1
ATOM 1190 O O . TRP B 2 38 ? -17.397 44.750 20.593 1.00 17.94 41 TRP B O 1
ATOM 1201 N N . ASP B 2 39 ? -18.661 43.593 19.126 1.00 21.92 42 ASP B N 1
ATOM 1202 C CA . ASP B 2 39 ? -19.854 43.598 19.985 1.00 22.10 42 ASP B CA 1
ATOM 1203 C C . ASP B 2 39 ? -19.565 42.972 21.338 1.00 22.14 42 ASP B C 1
ATOM 1204 O O . ASP B 2 39 ? -19.906 43.546 22.374 1.00 18.13 42 ASP B O 1
ATOM 1209 N N . TYR B 2 40 ? -18.945 41.785 21.334 1.00 21.20 43 TYR B N 1
ATOM 1210 C CA . TYR B 2 40 ? -18.647 41.092 22.591 1.00 19.35 43 TYR B CA 1
ATOM 1211 C C . TYR B 2 40 ? -17.709 41.827 23.512 1.00 18.40 43 TYR B C 1
ATOM 1212 O O . TYR B 2 40 ? -17.879 41.787 24.726 1.00 19.18 43 TYR B O 1
ATOM 1221 N N . ILE B 2 41 ? -16.706 42.479 22.938 1.00 16.74 44 ILE B N 1
ATOM 1222 C CA . ILE B 2 41 ? -15.743 43.222 23.726 1.00 16.90 44 ILE B CA 1
ATOM 1223 C C . ILE B 2 41 ? -16.480 44.335 24.428 1.00 16.61 44 ILE B C 1
ATOM 1224 O O . ILE B 2 41 ? -16.221 44.628 25.588 1.00 18.84 44 ILE B O 1
ATOM 1229 N N . ASN B 2 42 ? -17.369 44.990 23.693 1.00 19.73 45 ASN B N 1
ATOM 1230 C CA . ASN B 2 42 ? -18.135 46.086 24.275 1.00 20.18 45 ASN B CA 1
ATOM 1231 C C . ASN B 2 42 ? -19.063 45.506 25.344 1.00 19.84 45 ASN B C 1
ATOM 1232 O O . ASN B 2 42 ? -19.125 46.018 26.454 1.00 19.51 45 ASN B O 1
ATOM 1237 N N . GLN B 2 43 ? -19.733 44.405 25.012 1.00 20.59 46 GLN B N 1
ATOM 1238 C CA . GLN B 2 43 ? -20.683 43.787 25.939 1.00 24.33 46 GLN B CA 1
ATOM 1239 C C . GLN B 2 43 ? -20.000 43.324 27.215 1.00 23.51 46 GLN B C 1
ATOM 1240 O O . GLN B 2 43 ? -20.503 43.566 28.306 1.00 22.95 46 GLN B O 1
ATOM 1246 N N . TYR B 2 44 ? -18.833 42.690 27.079 1.00 22.22 47 TYR B N 1
ATOM 1247 C CA . TYR B 2 44 ? -18.080 42.202 28.227 1.00 19.24 47 TYR B CA 1
ATOM 1248 C C . TYR B 2 44 ? -17.652 43.318 29.134 1.00 21.28 47 TYR B C 1
ATOM 1249 O O . TYR B 2 44 ? -17.830 43.232 30.331 1.00 23.62 47 TYR B O 1
ATOM 1258 N N . HIS B 2 45 ? -17.039 44.346 28.550 1.00 21.46 48 HIS B N 1
ATOM 1259 C CA . HIS B 2 45 ? -16.540 45.506 29.274 1.00 23.91 48 HIS B CA 1
ATOM 1260 C C . HIS B 2 45 ? -17.705 46.274 29.915 1.00 25.61 48 HIS B C 1
ATOM 1261 O O . HIS B 2 45 ? -17.611 46.734 31.050 1.00 23.75 48 HIS B O 1
ATOM 1268 N N . LYS B 2 46 ? -18.795 46.399 29.172 1.00 27.67 49 LYS B N 1
ATOM 1269 C CA . LYS B 2 46 ? -19.987 47.084 29.665 1.00 30.42 49 LYS B CA 1
ATOM 1270 C C . LYS B 2 46 ? -20.468 46.420 30.951 1.00 31.02 49 LYS B C 1
ATOM 1271 O O . LYS B 2 46 ? -20.660 47.095 31.965 1.00 31.27 49 LYS B O 1
ATOM 1277 N N . ASP B 2 47 ? -20.647 45.100 30.914 1.00 31.05 50 ASP B N 1
ATOM 1278 C CA . ASP B 2 47 ? -21.111 44.361 32.082 1.00 32.76 50 ASP B CA 1
ATOM 1279 C C . ASP B 2 47 ? -20.148 44.548 33.232 1.00 34.72 50 ASP B C 1
ATOM 1280 O O . ASP B 2 47 ? -20.558 44.889 34.340 1.00 35.24 50 ASP B O 1
ATOM 1285 N N . TYR B 2 48 ? -18.864 44.330 32.984 1.00 35.66 51 TYR B N 1
ATOM 1286 C CA . TYR B 2 48 ? -17.894 44.508 34.047 1.00 38.59 51 TYR B CA 1
ATOM 1287 C C . TYR B 2 48 ? -18.115 45.866 34.698 1.00 41.69 51 TYR B C 1
ATOM 1288 O O . TYR B 2 48 ? -18.139 45.975 35.926 1.00 41.54 51 TYR B O 1
ATOM 1297 N N . GLN B 2 49 ? -18.289 46.896 33.872 1.00 44.21 52 GLN B N 1
ATOM 1298 C CA . GLN B 2 49 ? -18.482 48.260 34.366 1.00 48.69 52 GLN B CA 1
ATOM 1299 C C . GLN B 2 49 ? -19.808 48.477 35.068 1.00 49.96 52 GLN B C 1
ATOM 1300 O O . GLN B 2 49 ? -19.865 49.093 36.122 1.00 50.49 52 GLN B O 1
ATOM 1306 N N . ILE B 2 50 ? -20.875 47.981 34.462 1.00 52.57 53 ILE B N 1
ATOM 1307 C CA . ILE B 2 50 ? -22.209 48.111 35.019 1.00 54.17 53 ILE B CA 1
ATOM 1308 C C . ILE B 2 50 ? -22.213 47.758 36.500 1.00 56.48 53 ILE B C 1
ATOM 1309 O O . ILE B 2 50 ? -22.899 48.390 37.303 1.00 57.37 53 ILE B O 1
ATOM 1314 N N . GLU B 2 51 ? -21.445 46.746 36.867 1.00 58.15 54 GLU B N 1
ATOM 1315 C CA . GLU B 2 51 ? -21.400 46.357 38.255 1.00 60.70 54 GLU B CA 1
ATOM 1316 C C . GLU B 2 51 ? -20.072 46.760 38.875 1.00 61.44 54 GLU B C 1
ATOM 1317 O O . GLU B 2 51 ? -19.438 45.993 39.588 1.00 61.75 54 GLU B O 1
ATOM 1323 N N . ASN B 2 52 ? -19.675 47.996 38.589 1.00 62.85 55 ASN B N 1
ATOM 1324 C CA . ASN B 2 52 ? -18.437 48.586 39.092 1.00 63.13 55 ASN B CA 1
ATOM 1325 C C . ASN B 2 52 ? -18.363 50.074 38.734 1.00 64.02 55 ASN B C 1
ATOM 1326 O O . ASN B 2 52 ? -18.324 50.900 39.668 1.00 66.19 55 ASN B O 1
ATOM 1331 N N . GLU B 2 57 ? -21.626 55.034 34.524 1.00 56.08 60 GLU B N 1
ATOM 1332 C CA . GLU B 2 57 ? -21.053 54.327 33.344 1.00 57.43 60 GLU B CA 1
ATOM 1333 C C . GLU B 2 57 ? -21.802 54.659 32.052 1.00 57.31 60 GLU B C 1
ATOM 1334 O O . GLU B 2 57 ? -22.623 55.590 31.997 1.00 57.49 60 GLU B O 1
ATOM 1340 N N . GLY B 2 58 ? -21.502 53.887 31.010 1.00 56.36 61 GLY B N 1
ATOM 1341 C CA . GLY B 2 58 ? -22.152 54.080 29.726 1.00 53.42 61 GLY B CA 1
ATOM 1342 C C . GLY B 2 58 ? -21.280 53.885 28.491 1.00 50.70 61 GLY B C 1
ATOM 1343 O O . GLY B 2 58 ? -21.587 53.046 27.635 1.00 50.44 61 GLY B O 1
ATOM 1344 N N . LYS B 2 59 ? -20.201 54.660 28.400 1.00 47.06 62 LYS B N 1
ATOM 1345 C CA . LYS B 2 59 ? -19.293 54.631 27.250 1.00 45.42 62 LYS B CA 1
ATOM 1346 C C . LYS B 2 59 ? -18.714 53.280 26.800 1.00 40.29 62 LYS B C 1
ATOM 1347 O O . LYS B 2 59 ? -18.165 52.520 27.603 1.00 39.80 62 LYS B O 1
ATOM 1353 N N . LYS B 2 60 ? -18.842 53.011 25.502 1.00 34.50 63 LYS B N 1
ATOM 1354 C CA . LYS B 2 60 ? -18.336 51.783 24.881 1.00 30.51 63 LYS B CA 1
ATOM 1355 C C . LYS B 2 60 ? -16.806 51.827 24.833 1.00 28.11 63 LYS B C 1
ATOM 1356 O O . LYS B 2 60 ? -16.214 52.845 24.434 1.00 22.85 63 LYS B O 1
ATOM 1362 N N . ILE B 2 61 ? -16.169 50.727 25.232 1.00 25.02 64 ILE B N 1
ATOM 1363 C CA . ILE B 2 61 ? -14.720 50.667 25.210 1.00 21.81 64 ILE B CA 1
ATOM 1364 C C . ILE B 2 61 ? -14.238 50.802 23.766 1.00 17.33 64 ILE B C 1
ATOM 1365 O O . ILE B 2 61 ? -13.153 51.328 23.515 1.00 15.61 64 ILE B O 1
ATOM 1370 N N . LEU B 2 62 ? -15.057 50.344 22.818 1.00 17.46 65 LEU B N 1
ATOM 1371 C CA . LEU B 2 62 ? -14.735 50.426 21.379 1.00 14.48 65 LEU B CA 1
ATOM 1372 C C . LEU B 2 62 ? -15.890 51.191 20.708 1.00 16.24 65 LEU B C 1
ATOM 1373 O O . LEU B 2 62 ? -16.847 50.590 20.194 1.00 16.06 65 LEU B O 1
ATOM 1378 N N . PRO B 2 63 ? -15.819 52.538 20.704 1.00 17.68 66 PRO B N 1
ATOM 1379 C CA . PRO B 2 63 ? -16.899 53.329 20.095 1.00 16.95 66 PRO B CA 1
ATOM 1380 C C . PRO B 2 63 ? -16.954 53.439 18.585 1.00 18.84 66 PRO B C 1
ATOM 1381 O O . PRO B 2 63 ? -17.927 53.942 18.040 1.00 17.02 66 PRO B O 1
ATOM 1385 N N . SER B 2 64 ? -15.930 52.956 17.897 1.00 17.22 67 SER B N 1
ATOM 1386 C CA . SER B 2 64 ? -15.869 53.078 16.438 1.00 15.08 67 SER B CA 1
ATOM 1387 C C . SER B 2 64 ? -15.060 51.922 15.925 1.00 16.46 67 SER B C 1
ATOM 1388 O O . SER B 2 64 ? -14.393 51.246 16.709 1.00 14.32 67 SER B O 1
ATOM 1391 N N . ARG B 2 65 ? -15.097 51.733 14.611 1.00 12.94 68 ARG B N 1
ATOM 1392 C CA . ARG B 2 65 ? -14.334 50.697 13.972 1.00 12.91 68 ARG B CA 1
ATOM 1393 C C . ARG B 2 65 ? -12.839 51.046 14.145 1.00 16.85 68 ARG B C 1
ATOM 1394 O O . ARG B 2 65 ? -11.985 50.154 14.240 1.00 13.73 68 ARG B O 1
ATOM 1402 N N . TYR B 2 66 ? -12.529 52.342 14.177 1.00 15.21 69 TYR B N 1
ATOM 1403 C CA . TYR B 2 66 ? -11.147 52.769 14.392 1.00 16.34 69 TYR B CA 1
ATOM 1404 C C . TYR B 2 66 ? -10.627 52.202 15.708 1.00 14.17 69 TYR B C 1
ATOM 1405 O O . TYR B 2 66 ? -9.542 51.623 15.752 1.00 12.73 69 TYR B O 1
ATOM 1414 N N . ALA B 2 67 ? -11.374 52.399 16.789 1.00 12.37 70 ALA B N 1
ATOM 1415 C CA . ALA B 2 67 ? -10.922 51.885 18.081 1.00 12.28 70 ALA B CA 1
ATOM 1416 C C . ALA B 2 67 ? -10.750 50.387 18.013 1.00 11.59 70 ALA B C 1
ATOM 1417 O O . ALA B 2 67 ? -9.804 49.835 18.588 1.00 9.02 70 ALA B O 1
ATOM 1419 N N . LEU B 2 68 ? -11.670 49.728 17.305 1.00 13.78 71 LEU B N 1
ATOM 1420 C CA . LEU B 2 68 ? -11.616 48.264 17.179 1.00 14.77 71 LEU B CA 1
ATOM 1421 C C . LEU B 2 68 ? -10.345 47.855 16.434 1.00 13.55 71 LEU B C 1
ATOM 1422 O O . LEU B 2 68 ? -9.679 46.903 16.832 1.00 14.81 71 LEU B O 1
ATOM 1427 N N . ASP B 2 69 ? -10.019 48.551 15.348 1.00 11.53 72 ASP B N 1
ATOM 1428 C CA . ASP B 2 69 ? -8.816 48.187 14.592 1.00 13.88 72 ASP B CA 1
ATOM 1429 C C . ASP B 2 69 ? -7.512 48.497 15.327 1.00 10.47 72 ASP B C 1
ATOM 1430 O O . ASP B 2 69 ? -6.516 47.818 15.108 1.00 10.46 72 ASP B O 1
ATOM 1435 N N . ILE B 2 70 ? -7.511 49.553 16.137 1.00 8.76 73 ILE B N 1
ATOM 1436 C CA . ILE B 2 70 ? -6.298 49.908 16.895 1.00 11.60 73 ILE B CA 1
ATOM 1437 C C . ILE B 2 70 ? -6.066 48.831 17.949 1.00 12.45 73 ILE B C 1
ATOM 1438 O O . ILE B 2 70 ? -4.938 48.361 18.133 1.00 11.49 73 ILE B O 1
ATOM 1451 N N . THR B 2 72 ? -7.237 45.662 18.061 1.00 9.66 75 THR B N 1
ATOM 1452 C CA . THR B 2 72 ? -6.847 44.388 17.481 1.00 9.31 75 THR B CA 1
ATOM 1453 C C . THR B 2 72 ? -5.449 44.463 16.862 1.00 11.03 75 THR B C 1
ATOM 1454 O O . THR B 2 72 ? -4.723 43.448 16.851 1.00 9.99 75 THR B O 1
ATOM 1458 N N . ALA B 2 73 ? -5.064 45.636 16.337 1.00 7.51 76 ALA B N 1
ATOM 1459 C CA . ALA B 2 73 ? -3.710 45.778 15.762 1.00 9.43 76 ALA B CA 1
ATOM 1460 C C . ALA B 2 73 ? -2.635 45.532 16.864 1.00 8.59 76 ALA B C 1
ATOM 1461 O O . ALA B 2 73 ? -1.675 44.750 16.674 1.00 8.44 76 ALA B O 1
ATOM 1463 N N . ARG B 2 74 ? -2.791 46.208 18.005 1.00 8.83 77 ARG B N 1
ATOM 1464 C CA . ARG B 2 74 ? -1.849 46.038 19.103 1.00 8.51 77 ARG B CA 1
ATOM 1465 C C . ARG B 2 74 ? -1.783 44.548 19.505 1.00 9.69 77 ARG B C 1
ATOM 1466 O O . ARG B 2 74 ? -0.712 44.043 19.832 1.00 10.82 77 ARG B O 1
ATOM 1474 N N . LEU B 2 75 ? -2.925 43.866 19.504 1.00 7.06 78 LEU B N 1
ATOM 1475 C CA . LEU B 2 75 ? -2.954 42.456 19.883 1.00 10.38 78 LEU B CA 1
ATOM 1476 C C . LEU B 2 75 ? -2.347 41.557 18.811 1.00 10.36 78 LEU B C 1
ATOM 1477 O O . LEU B 2 75 ?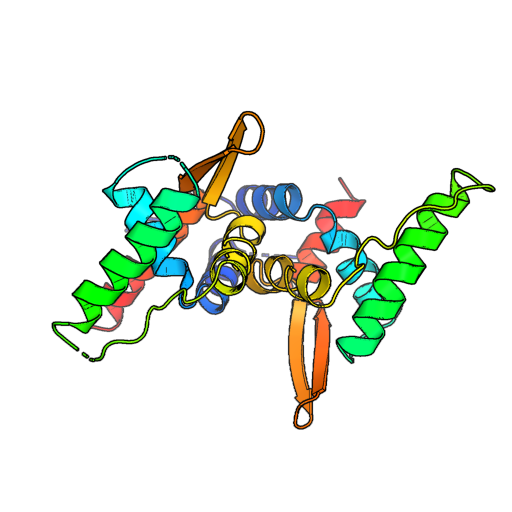 -1.632 40.611 19.114 1.00 7.64 78 LEU B O 1
ATOM 1482 N N . GLU B 2 76 ? -2.647 41.829 17.551 1.00 10.75 79 GLU B N 1
ATOM 1483 C CA . GLU B 2 76 ? -2.071 41.023 16.495 1.00 10.06 79 GLU B CA 1
ATOM 1484 C C . GLU B 2 76 ? -0.540 41.181 16.462 1.00 8.96 79 GLU B C 1
ATOM 1485 O O . GLU B 2 76 ? 0.203 40.212 16.266 1.00 8.62 79 GLU B O 1
ATOM 1491 N N . GLY B 2 77 ? -0.075 42.410 16.618 1.00 9.62 80 GLY B N 1
ATOM 1492 C CA . GLY B 2 77 ? 1.359 42.658 16.594 1.00 11.04 80 GLY B CA 1
ATOM 1493 C C . GLY B 2 77 ? 2.107 41.942 17.706 1.00 13.61 80 GLY B C 1
ATOM 1494 O O . GLY B 2 77 ? 3.236 41.450 17.512 1.00 9.93 80 GLY B O 1
ATOM 1495 N N . ALA B 2 78 ? 1.462 41.863 18.866 1.00 9.76 81 ALA B N 1
ATOM 1496 C CA . ALA B 2 78 ? 2.046 41.219 19.998 1.00 6.01 81 ALA B CA 1
ATOM 1497 C C . ALA B 2 78 ? 1.828 39.720 19.883 1.00 8.55 81 ALA B C 1
ATOM 1498 O O . ALA B 2 78 ? 2.261 38.952 20.748 1.00 9.69 81 ALA B O 1
ATOM 1500 N N . GLY B 2 79 ? 1.161 39.301 18.815 1.00 9.98 82 GLY B N 1
ATOM 1501 C CA . GLY B 2 79 ? 0.946 37.884 18.586 1.00 10.86 82 GLY B CA 1
ATOM 1502 C C . GLY B 2 79 ? 0.009 37.203 19.579 1.00 11.82 82 GLY B C 1
ATOM 1503 O O . GLY B 2 79 ? 0.050 35.979 19.742 1.00 10.17 82 GLY B O 1
ATOM 1504 N N . LEU B 2 80 ? -0.883 37.988 20.181 1.00 11.43 83 LEU B N 1
ATOM 1505 C CA . LEU B 2 80 ? -1.814 37.478 21.199 1.00 10.06 83 LEU B CA 1
ATOM 1506 C C . LEU B 2 80 ? -3.143 36.954 20.624 1.00 8.71 83 LEU B C 1
ATOM 1507 O O . LEU B 2 80 ? -3.789 36.133 21.238 1.00 8.52 83 LEU B O 1
ATOM 1512 N N . ILE B 2 81 ? -3.556 37.459 19.465 1.00 9.82 84 ILE B N 1
ATOM 1513 C CA . ILE B 2 81 ? -4.752 36.937 18.803 1.00 8.64 84 ILE B CA 1
ATOM 1514 C C . ILE B 2 81 ? -4.295 36.692 17.390 1.00 12.06 84 ILE B C 1
ATOM 1515 O O . ILE B 2 81 ? -3.312 37.306 16.946 1.00 12.64 84 ILE B O 1
ATOM 1520 N N . SER B 2 82 ? -4.988 35.796 16.697 1.00 12.19 85 SER B N 1
ATOM 1521 C CA . SER B 2 82 ? -4.651 35.438 15.322 1.00 12.76 85 SER B CA 1
ATOM 1522 C C . SER B 2 82 ? -5.957 35.293 14.567 1.00 12.99 85 SER B C 1
ATOM 1523 O O . SER B 2 82 ? -7.001 35.071 15.178 1.00 14.37 85 SER B O 1
ATOM 1526 N N . PHE B 2 83 ? -5.922 35.443 13.244 1.00 12.44 86 PHE B N 1
ATOM 1527 C CA . PHE B 2 83 ? -7.153 35.344 12.475 1.00 11.30 86 PHE B CA 1
ATOM 1528 C C . PHE B 2 83 ? -6.987 34.601 11.140 1.00 13.33 86 PHE B C 1
ATOM 1529 O O . PHE B 2 83 ? -5.871 34.402 10.645 1.00 13.59 86 PHE B O 1
ATOM 1537 N N . LYS B 2 84 ? -8.107 34.162 10.589 1.00 13.88 87 LYS B N 1
ATOM 1538 C CA . LYS B 2 84 ? -8.115 33.483 9.300 1.00 16.11 87 LYS B CA 1
ATOM 1539 C C . LYS B 2 84 ? -9.036 34.367 8.475 1.00 17.87 87 LYS B C 1
ATOM 1540 O O . LYS B 2 84 ? -10.164 34.649 8.909 1.00 13.72 87 LYS B O 1
ATOM 1546 N N . ALA B 2 85 ? -8.547 34.803 7.314 1.00 15.93 88 ALA B N 1
ATOM 1547 C CA . ALA B 2 85 ? -9.312 35.630 6.408 1.00 18.92 88 ALA B CA 1
ATOM 1548 C C . ALA B 2 85 ? -10.157 34.716 5.523 1.00 20.98 88 ALA B C 1
ATOM 1549 O O . ALA B 2 85 ? -9.677 33.718 5.013 1.00 22.86 88 ALA B O 1
ATOM 1551 N N . ILE B 2 86 ? -11.427 35.049 5.371 1.00 22.68 89 ILE B N 1
ATOM 1552 C CA . ILE B 2 86 ? -12.304 34.283 4.501 1.00 26.89 89 ILE B CA 1
ATOM 1553 C C . ILE B 2 86 ? -13.015 35.385 3.744 1.00 28.02 89 ILE B C 1
ATOM 1554 O O . ILE B 2 86 ? -13.954 36.002 4.255 1.00 28.53 89 ILE B O 1
ATOM 1559 N N . GLY B 2 87 ? -12.546 35.651 2.529 1.00 28.29 90 GLY B N 1
ATOM 1560 C CA . GLY B 2 87 ? -13.123 36.735 1.758 1.00 28.91 90 GLY B CA 1
ATOM 1561 C C . GLY B 2 87 ? -12.703 37.972 2.516 1.00 29.27 90 GLY B C 1
ATOM 1562 O O . GLY B 2 87 ? -11.526 38.145 2.797 1.00 29.78 90 GLY B O 1
ATOM 1563 N N . ARG B 2 88 ? -13.652 38.821 2.883 1.00 30.01 91 ARG B N 1
ATOM 1564 C CA . ARG B 2 88 ? -13.317 40.020 3.628 1.00 31.76 91 ARG B CA 1
ATOM 1565 C C . ARG B 2 88 ? -13.669 39.788 5.098 1.00 29.78 91 ARG B C 1
ATOM 1566 O O . ARG B 2 88 ? -13.601 40.699 5.934 1.00 30.47 91 ARG B O 1
ATOM 1574 N N . VAL B 2 89 ? -14.068 38.567 5.409 1.00 23.07 92 VAL B N 1
ATOM 1575 C CA . VAL B 2 89 ? -14.433 38.249 6.766 1.00 21.05 92 VAL B CA 1
ATOM 1576 C C . VAL B 2 89 ? -13.161 37.755 7.469 1.00 19.23 92 VAL B C 1
ATOM 1577 O O . VAL B 2 89 ? -12.256 37.233 6.830 1.00 18.24 92 VAL B O 1
ATOM 1581 N N . ARG B 2 90 ? -13.082 37.950 8.777 1.00 18.59 93 ARG B N 1
ATOM 1582 C CA . ARG B 2 90 ? -11.944 37.456 9.533 1.00 16.86 93 ARG B CA 1
ATOM 1583 C C . ARG B 2 90 ? -12.447 36.741 10.771 1.00 15.54 93 ARG B C 1
ATOM 1584 O O . ARG B 2 90 ? -13.254 37.289 11.511 1.00 15.59 93 ARG B O 1
ATOM 1592 N N . ILE B 2 91 ? -11.954 35.530 10.999 1.00 12.73 94 ILE B N 1
ATOM 1593 C CA . ILE B 2 91 ? -12.318 34.783 12.208 1.00 12.12 94 ILE B CA 1
ATOM 1594 C C . ILE B 2 91 ? -11.097 34.908 13.117 1.00 10.68 94 ILE B C 1
ATOM 1595 O O . ILE B 2 91 ? -9.984 34.585 12.697 1.00 12.84 94 ILE B O 1
ATOM 1600 N N . TYR B 2 92 ? -11.301 35.407 14.331 1.00 9.94 95 TYR B N 1
ATOM 1601 C CA . TYR B 2 92 ? -10.245 35.573 15.318 1.00 10.76 95 TYR B CA 1
ATOM 1602 C C . TYR B 2 92 ? -10.307 34.582 16.468 1.00 13.64 95 TYR B C 1
ATOM 1603 O O . TYR B 2 92 ? -11.384 34.067 16.822 1.00 10.46 95 TYR B O 1
ATOM 1612 N N . ASP B 2 93 ? -9.150 34.327 17.069 1.00 11.92 96 ASP B N 1
ATOM 1613 C CA . ASP B 2 93 ? -9.116 33.483 18.254 1.00 12.07 96 ASP B CA 1
ATOM 1614 C C . ASP B 2 93 ? -7.864 33.895 19.017 1.00 12.89 96 ASP B C 1
ATOM 1615 O O . ASP B 2 93 ? -7.004 34.588 18.455 1.00 13.43 96 ASP B O 1
ATOM 1620 N N . VAL B 2 94 ? -7.765 33.507 20.283 1.00 11.71 97 VAL B N 1
ATOM 1621 C CA . VAL B 2 94 ? -6.623 33.879 21.105 1.00 10.04 97 VAL B CA 1
ATOM 1622 C C . VAL B 2 94 ? -5.591 32.764 20.901 1.00 12.60 97 VAL B C 1
ATOM 1623 O O . VAL B 2 94 ? -5.953 31.589 20.768 1.00 13.57 97 VAL B O 1
ATOM 1627 N N . THR B 2 95 ? -4.320 33.158 20.866 1.00 10.87 98 THR B N 1
ATOM 1628 C CA . THR B 2 95 ? -3.201 32.267 20.601 1.00 9.84 98 THR B CA 1
ATOM 1629 C C . THR B 2 95 ? -2.534 31.696 21.844 1.00 10.96 98 THR B C 1
ATOM 1630 O O . THR B 2 95 ? -2.921 32.000 22.977 1.00 8.53 98 THR B O 1
ATOM 1634 N N . ASP B 2 96 ? -1.526 30.865 21.596 1.00 11.62 99 ASP B N 1
ATOM 1635 C CA . ASP B 2 96 ? -0.731 30.313 22.675 1.00 11.30 99 ASP B CA 1
ATOM 1636 C C . ASP B 2 96 ? -0.109 31.468 23.469 1.00 10.59 99 ASP B C 1
ATOM 1637 O O . ASP B 2 96 ? -0.192 31.488 24.688 1.00 11.00 99 ASP B O 1
ATOM 1642 N N . LEU B 2 97 ? 0.494 32.445 22.795 1.00 11.09 100 LEU B N 1
ATOM 1643 C CA . LEU B 2 97 ? 1.108 33.556 23.499 1.00 7.74 100 LEU B CA 1
ATOM 1644 C C . LEU B 2 97 ? 0.013 34.390 24.189 1.00 10.76 100 LEU B C 1
ATOM 1645 O O . LEU B 2 97 ? 0.206 34.893 25.298 1.00 8.89 100 LEU B O 1
ATOM 1650 N N . GLY B 2 98 ? -1.150 34.508 23.550 1.00 8.92 101 GLY B N 1
ATOM 1651 C CA . GLY B 2 98 ? -2.248 35.230 24.160 1.00 9.19 101 GLY B CA 1
ATOM 1652 C C . GLY B 2 98 ? -2.679 34.548 25.457 1.00 10.54 101 GLY B C 1
ATOM 1653 O O . GLY B 2 98 ? -3.028 35.227 26.422 1.00 11.92 101 GLY B O 1
ATOM 1654 N N . ASN B 2 99 ? -2.667 33.211 25.486 1.00 9.36 102 ASN B N 1
ATOM 1655 C CA . ASN B 2 99 ? -3.008 32.487 26.713 1.00 11.62 102 ASN B CA 1
ATOM 1656 C C . ASN B 2 99 ? -1.872 32.616 27.758 1.00 13.23 102 ASN B C 1
ATOM 1657 O O . ASN B 2 99 ? -2.115 32.597 28.974 1.00 13.13 102 ASN B O 1
ATOM 1662 N N . VAL B 2 100 ? -0.630 32.753 27.294 1.00 12.47 103 VAL B N 1
ATOM 1663 C CA . VAL B 2 100 ? 0.488 32.946 28.228 1.00 9.86 103 VAL B CA 1
ATOM 1664 C C . VAL B 2 100 ? 0.237 34.264 28.982 1.00 11.96 103 VAL B C 1
ATOM 1665 O O . VAL B 2 100 ? 0.475 34.364 30.187 1.00 11.08 103 VAL B O 1
ATOM 1669 N N . LEU B 2 101 ? -0.230 35.286 28.267 1.00 12.46 104 LEU B N 1
ATOM 1670 C CA . LEU B 2 101 ? -0.528 36.552 28.927 1.00 12.52 104 LEU B CA 1
ATOM 1671 C C . LEU B 2 101 ? -1.760 36.444 29.847 1.00 11.46 104 LEU B C 1
ATOM 1672 O O . LEU B 2 101 ? -1.760 37.031 30.933 1.00 15.28 104 LEU B O 1
ATOM 1677 N N . ILE B 2 102 ? -2.796 35.716 29.433 1.00 8.55 105 ILE B N 1
ATOM 1678 C CA . ILE B 2 102 ? -3.973 35.529 30.274 1.00 9.79 105 ILE B CA 1
ATOM 1679 C C . ILE B 2 102 ? -3.468 34.902 31.599 1.00 13.58 105 ILE B C 1
ATOM 1680 O O . ILE B 2 102 ? -3.783 35.375 32.703 1.00 14.43 105 ILE B O 1
ATOM 1685 N N . LYS B 2 103 ? -2.655 33.859 31.489 1.00 14.41 106 LYS B N 1
ATOM 1686 C CA . LYS B 2 103 ? -2.113 33.197 32.675 1.00 17.08 106 LYS B CA 1
ATOM 1687 C C . LYS B 2 103 ? -1.192 34.078 33.533 1.00 17.58 106 LYS B C 1
ATOM 1688 O O . LYS B 2 103 ? -1.218 34.026 34.775 1.00 15.01 106 LYS B O 1
ATOM 1694 N N . GLU B 2 104 ? -0.373 34.878 32.866 1.00 18.15 107 GLU B N 1
ATOM 1695 C CA . GLU B 2 104 ? 0.525 35.776 33.555 1.00 20.07 107 GLU B CA 1
ATOM 1696 C C . GLU B 2 104 ? -0.283 36.842 34.308 1.00 21.03 107 GLU B C 1
ATOM 1697 O O . GLU B 2 104 ? 0.064 37.202 35.419 1.00 22.05 107 GLU B O 1
ATOM 1703 N N . LEU B 2 105 ? -1.362 37.339 33.720 1.00 19.48 108 LEU B N 1
ATOM 1704 C CA . LEU B 2 105 ? -2.156 38.348 34.404 1.00 21.42 108 LEU B CA 1
ATOM 1705 C C . LEU B 2 105 ? -2.892 37.762 35.593 1.00 21.56 108 LEU B C 1
ATOM 1706 O O . LEU B 2 105 ? -3.047 38.420 36.626 1.00 19.76 108 LEU B O 1
ATOM 1711 N N . GLU B 2 106 ? -3.345 36.524 35.460 1.00 21.51 109 GLU B N 1
ATOM 1712 C CA . GLU B 2 106 ? -4.033 35.882 36.567 1.00 21.93 109 GLU B CA 1
ATOM 1713 C C . GLU B 2 106 ? -2.985 35.671 37.652 1.00 21.48 109 GLU B C 1
ATOM 1714 O O . GLU B 2 106 ? -3.284 35.787 38.827 1.00 20.49 109 GLU B O 1
ATOM 1720 N N . LYS B 2 107 ? -1.748 35.378 37.278 1.00 19.83 110 LYS B N 1
ATOM 1721 C CA . LYS B 2 107 ? -0.731 35.212 38.319 1.00 22.61 110 LYS B CA 1
ATOM 1722 C C . LYS B 2 107 ? -0.563 36.523 39.087 1.00 23.57 110 LYS B C 1
ATOM 1723 O O . LYS B 2 107 ? -0.470 36.518 40.307 1.00 22.33 110 LYS B O 1
ATOM 1729 N N . ARG B 2 108 ? -0.564 37.646 38.369 1.00 21.88 111 ARG B N 1
ATOM 1730 C CA . ARG B 2 108 ? -0.427 38.949 39.006 1.00 23.92 111 ARG B CA 1
ATOM 1731 C C . ARG B 2 108 ? -1.604 39.338 39.869 1.00 22.83 111 ARG B C 1
ATOM 1732 O O . ARG B 2 108 ? -1.421 39.993 40.898 1.00 22.17 111 ARG B O 1
ATOM 1740 N N . VAL B 2 109 ? -2.806 38.950 39.460 1.00 21.37 112 VAL B N 1
ATOM 1741 C CA . VAL B 2 109 ? -4.004 39.255 40.234 1.00 24.18 112 VAL B CA 1
ATOM 1742 C C . VAL B 2 109 ? -3.853 38.545 41.558 1.00 25.58 112 VAL B C 1
ATOM 1743 O O . VAL B 2 109 ? -4.240 39.051 42.620 1.00 26.71 112 VAL B O 1
ATOM 1747 N N . GLU B 2 110 ? -3.276 37.361 41.468 1.00 24.90 113 GLU B N 1
ATOM 1748 C CA . GLU B 2 110 ? -3.077 36.503 42.602 1.00 28.18 113 GLU B CA 1
ATOM 1749 C C . GLU B 2 110 ? -2.103 37.109 43.594 1.00 29.89 113 GLU B C 1
ATOM 1750 O O . GLU B 2 110 ? -2.350 37.067 44.799 1.00 27.29 113 GLU B O 1
ATOM 1756 N N . LYS B 2 111 ? -1.009 37.675 43.083 1.00 29.35 114 LYS B N 1
ATOM 1757 C CA . LYS B 2 111 ? 0.013 38.292 43.931 1.00 31.22 114 LYS B CA 1
ATOM 1758 C C . LYS B 2 111 ? -0.357 39.654 44.486 1.00 31.72 114 LYS B C 1
ATOM 1759 O O . LYS B 2 111 ? 0.074 40.019 45.573 1.00 32.42 114 LYS B O 1
ATOM 1765 N N . ASN B 2 112 ? -1.141 40.412 43.735 1.00 33.41 115 ASN B N 1
ATOM 1766 C CA . ASN B 2 112 ? -1.521 41.753 44.142 1.00 35.95 115 ASN B CA 1
ATOM 1767 C C . ASN B 2 112 ? -2.748 41.795 45.025 1.00 36.77 115 ASN B C 1
ATOM 1768 O O . ASN B 2 112 ? -3.219 42.875 45.389 1.00 39.82 115 ASN B O 1
ATOM 1773 N N . ASN B 2 113 ? -3.292 40.638 45.368 1.00 36.77 116 ASN B N 1
ATOM 1774 C CA . ASN B 2 113 ? -4.498 40.621 46.205 1.00 36.67 116 ASN B CA 1
ATOM 1775 C C . ASN B 2 113 ? -4.395 39.644 47.364 1.00 35.26 116 ASN B C 1
ATOM 1776 O O . ASN B 2 113 ? -3.270 39.305 47.771 1.00 38.93 116 ASN B O 1
#

Radius of gyration: 18.26 Å; Cα contacts (8 Å, |Δi|>4): 272; chains: 2; bounding box: 43×42×59 Å

Secondary structure (DSSP, 8-state):
------HHHHHHHHHHHHGGGHHHHHHHHHH---HHHHHHHHHHHHHHHHHHH-TT-----S--SHHHHH--HHHHHTTSEEEEEETTEEEEEE-HHHHHHHHHHHH-/---HHHHHHHHHHHHGGGHHHHHHHHHH---HHHHHHHHHHHHHHHHHT-----SS-SHHHHH--HHHHHTTSEEEEEETTEEEEEE-HHHHHHHHHHHHHHHHT-

Solvent-accessible surface area: 12838 Å² total

Foldseek 3Di:
DDDDPDPVVLLVVLLVVCPLVVLLLVCCVVVNKWLVVSLVSSQVSVVVVVCVVVVVDDDDGCDNDVVSSCVVVSCVVSVQKAWDDDDPTTMIHGDPSVVVNVVVPVVD/DDDPVVLLVVLLVPCPLVLLLQVQQVVVPKWLVVSQVSSQVVVCVVVVVVDDDGCQPDVVSSCVVVSCVVSVQKDWDQDPNIIMIHGDPSVVVNVVVVVVVVVVVD

B-factor: mean 21.4, std 13.99, range [4.84, 87.25]

Nearest PDB structures (foldseek):
  6aht-assembly1_A  TM=1.009E+00  e=1.456E-17  Bacillus cereus
  6aht-assembly1_B  TM=9.572E-01  e=1.074E-14  Bacillus cereus
  1sd4-assembly1_B  TM=6.843E-01  e=2.205E-01  Staphylococcus aureus
  7qiz-assembly1_PA  TM=5.782E-01  e=1.619E+00  Solanum lycopersicum
  8ow1-assembly1_KK  TM=4.344E-01  e=9.859E+00  Saccharomyces cerevisiae

Sequence (214 aa):
LSNISSSSEIIDVLCENLNDGIWALRVLYAEGANKEKLWDYINQYHKDYQIENEKDYEGKKILPSRYALDITARLEGAGLISFKAIGRVRIYDVTDLGNVLIKELEKRISSSSEIIDVLCENLNDGIWALRVLYAEGANKEKLWDYINQYHKDYQIENEGKKILPSRYALDITARLEGAGLISFKAIGRVRIYDVTDLGNVLIKELEKRVEKNN

Organism: Bacillus cereus (NCBI:txid1396)